Protein AF-A0A4R9WHS2-F1 (afdb_monomer_lite)

pLDDT: mean 93.88, std 6.26, range [61.53, 98.75]

Secondary structure (DSSP, 8-state):
--EEEEETTS---TTSEEEE-SSS--TTPPTT-EE-GGGS--GGGGT--HHHHHHHHHHHHHTS-HHHHHHHHHHHHTT--EEEEESS-TTSS---THHHHHHHHHHHH---EEETT-GGG-BGGG-TTS-TTTPPPPPPPPP--GGGTT-EEE-TTSPEEEEEEE-SSSTTEEEEEETTEEEEEEHHHHHHH-----

Sequence (198 aa):
MRIFTSSWFSKLPPEIQKIGVSRGTPRGYPAGYRKMPELAPGEWFKTASEREYKQLYFEGLDRLHPGRIVAKMEDLSGGRDVALLCYEAPTDNQYCHRAYISVWLKEKLRLEVVEHGLEAEGCGWHHPKLPTQYRLRQPPQPLQVAPYLGAEAPDQQGRVWKVIGVNPEHVDQALVQCGDDQRSISGAVLESRFKPVN

Radius of gyration: 22.25 Å; chains: 1; bounding box: 54×36×59 Å

Structure (mmCIF, N/CA/C/O backbone):
data_AF-A0A4R9WHS2-F1
#
_entry.id   AF-A0A4R9WHS2-F1
#
loop_
_atom_site.group_PDB
_atom_site.id
_atom_site.type_symbol
_atom_site.label_atom_id
_atom_site.label_alt_id
_atom_site.label_comp_id
_atom_site.label_asym_id
_atom_site.label_entity_id
_atom_site.label_seq_id
_atom_site.pdbx_PDB_ins_code
_atom_site.Cartn_x
_atom_site.Cartn_y
_atom_site.Cartn_z
_atom_site.occupancy
_atom_site.B_iso_or_equiv
_atom_site.auth_seq_id
_atom_site.auth_comp_id
_atom_site.auth_asym_id
_atom_site.auth_atom_id
_atom_site.pdbx_PDB_model_num
ATOM 1 N N . MET A 1 1 ? -15.725 -2.569 -4.621 1.00 95.25 1 MET A N 1
ATOM 2 C CA . MET A 1 1 ? -14.872 -1.629 -3.867 1.00 95.25 1 MET A CA 1
ATOM 3 C C . MET A 1 1 ? -13.423 -2.097 -3.919 1.00 95.25 1 MET A C 1
ATOM 5 O O . MET A 1 1 ? -13.164 -3.249 -3.587 1.00 95.25 1 MET A O 1
ATOM 9 N N . ARG A 1 2 ? -12.491 -1.235 -4.333 1.00 97.81 2 ARG A N 1
ATOM 10 C CA . ARG A 1 2 ? -11.041 -1.445 -4.190 1.00 97.81 2 ARG A CA 1
ATOM 11 C C . ARG A 1 2 ? -10.568 -0.915 -2.838 1.00 97.81 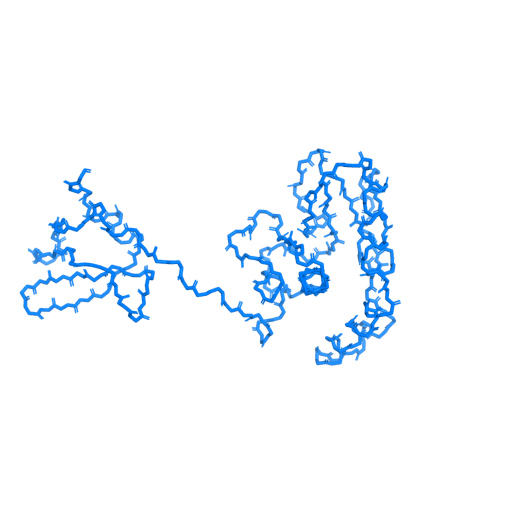2 ARG A C 1
ATOM 13 O O . ARG A 1 2 ? -11.128 0.045 -2.307 1.00 97.81 2 ARG A O 1
ATOM 20 N N . ILE A 1 3 ? -9.532 -1.544 -2.294 1.00 98.50 3 ILE A N 1
ATOM 21 C CA . ILE A 1 3 ? -8.935 -1.181 -1.009 1.00 98.50 3 ILE A CA 1
ATOM 22 C C . ILE A 1 3 ? -7.477 -0.828 -1.268 1.00 98.50 3 ILE A C 1
ATOM 24 O O . ILE A 1 3 ? -6.727 -1.627 -1.818 1.00 98.50 3 ILE A O 1
ATOM 28 N N . PHE A 1 4 ? -7.078 0.358 -0.842 1.00 98.44 4 PHE A N 1
ATOM 29 C CA . PHE A 1 4 ? -5.717 0.857 -0.936 1.00 98.44 4 PHE A CA 1
ATOM 30 C C . PHE A 1 4 ? -5.138 1.066 0.456 1.00 98.44 4 PHE A C 1
ATOM 32 O O . PHE A 1 4 ? -5.860 1.265 1.433 1.00 98.44 4 PHE A O 1
ATOM 39 N N . THR A 1 5 ? -3.822 1.103 0.544 1.00 98.56 5 THR A N 1
ATOM 40 C CA . THR A 1 5 ? -3.090 1.723 1.651 1.00 98.56 5 THR A CA 1
ATOM 41 C C . THR A 1 5 ? -2.528 3.067 1.187 1.00 98.56 5 THR A C 1
ATOM 43 O O . THR A 1 5 ? -2.270 3.281 0.000 1.00 98.56 5 THR A O 1
ATOM 46 N N . SER A 1 6 ? -2.394 4.025 2.106 1.00 97.88 6 SER A N 1
ATOM 47 C CA . SER A 1 6 ? -1.713 5.285 1.802 1.00 97.88 6 SER A CA 1
ATOM 48 C C . SER A 1 6 ? -1.224 6.010 3.056 1.00 97.88 6 SER A C 1
ATOM 50 O O . SER A 1 6 ? -1.460 5.587 4.192 1.00 97.88 6 SER A O 1
ATOM 52 N N . SER A 1 7 ? -0.559 7.143 2.845 1.00 97.56 7 SER A N 1
ATOM 53 C CA . SER A 1 7 ? -0.267 8.112 3.897 1.00 97.56 7 SER A CA 1
ATOM 54 C C . SER A 1 7 ? -1.424 9.096 4.061 1.00 97.56 7 SER A C 1
ATOM 56 O O . SER A 1 7 ? -2.072 9.476 3.086 1.00 97.56 7 SER A O 1
ATOM 58 N N . TRP A 1 8 ? -1.627 9.600 5.279 1.00 97.50 8 TRP A N 1
ATOM 59 C CA . TRP A 1 8 ? -2.468 10.771 5.530 1.00 97.50 8 TRP A CA 1
ATOM 60 C C . TRP A 1 8 ? -2.110 11.953 4.621 1.00 97.50 8 TRP A C 1
ATOM 62 O O . TRP A 1 8 ? -2.993 12.718 4.238 1.00 97.50 8 TRP A O 1
ATOM 72 N N . PHE A 1 9 ? -0.834 12.097 4.268 1.00 95.25 9 PHE A N 1
ATOM 73 C CA . PHE A 1 9 ? -0.310 13.246 3.530 1.00 95.25 9 PHE A CA 1
ATOM 74 C C . PHE A 1 9 ? -0.337 13.064 2.006 1.00 95.25 9 PHE A C 1
ATOM 76 O O . PHE A 1 9 ? -0.019 14.000 1.272 1.00 95.25 9 PHE A O 1
ATOM 83 N N . SER A 1 10 ? -0.737 11.887 1.517 1.00 94.69 10 SER A N 1
ATOM 84 C CA . SER A 1 10 ? -0.879 11.625 0.085 1.00 94.69 10 SER A CA 1
ATOM 85 C C . SER A 1 10 ? -2.088 12.360 -0.498 1.00 94.69 10 SER A C 1
ATOM 87 O O . SER A 1 10 ? -3.172 12.393 0.093 1.00 94.69 10 SER A O 1
ATOM 89 N N . LYS A 1 11 ? -1.930 12.911 -1.707 1.00 93.88 11 LYS A N 1
ATOM 90 C CA . LYS A 1 11 ? -3.061 13.419 -2.492 1.00 93.88 11 LYS A CA 1
ATOM 91 C C . LYS A 1 11 ? -3.841 12.231 -3.047 1.00 93.88 11 LYS A C 1
ATOM 93 O O . LYS A 1 11 ? -3.374 11.554 -3.955 1.00 93.88 11 LYS A O 1
ATOM 98 N N . LEU A 1 12 ? -5.014 11.994 -2.475 1.00 95.81 12 LEU A N 1
ATOM 99 C CA . LEU A 1 12 ? -5.932 10.948 -2.911 1.00 95.81 12 LEU A CA 1
ATOM 100 C C . LEU A 1 12 ? -7.099 11.563 -3.687 1.00 95.81 12 LEU A C 1
ATOM 102 O O . LEU A 1 12 ? -7.583 12.624 -3.268 1.00 95.81 12 LEU A O 1
ATOM 106 N N . PRO A 1 13 ? -7.585 10.892 -4.744 1.00 96.25 13 PRO A N 1
ATOM 107 C CA . PRO A 1 13 ? -8.808 11.287 -5.423 1.00 96.25 13 PRO A CA 1
ATOM 108 C C . PRO A 1 13 ? -9.987 11.455 -4.442 1.00 96.25 13 PRO A C 1
ATOM 110 O O . PRO A 1 13 ? -10.073 10.721 -3.447 1.00 96.25 13 PRO A O 1
ATOM 113 N N . PRO A 1 14 ? -10.874 12.446 -4.653 1.00 94.12 14 PRO A N 1
ATOM 114 C CA . PRO A 1 14 ? -11.975 12.751 -3.734 1.00 94.12 14 PRO A CA 1
ATOM 115 C C . PRO A 1 14 ? -12.991 11.608 -3.585 1.00 94.12 14 PRO A C 1
ATOM 117 O O . PRO A 1 14 ? -13.641 11.504 -2.546 1.00 94.12 14 PRO A O 1
ATOM 120 N N . GLU A 1 15 ? -13.106 10.741 -4.587 1.00 95.56 15 GLU A N 1
ATOM 121 C CA . GLU A 1 15 ? -13.949 9.550 -4.584 1.00 95.56 15 GLU A CA 1
ATOM 122 C C . GLU A 1 15 ? -13.441 8.450 -3.642 1.00 95.56 15 GLU A C 1
ATOM 124 O O . GLU A 1 15 ? -14.232 7.610 -3.215 1.00 95.56 15 GLU A O 1
ATOM 129 N N . ILE A 1 16 ? -12.157 8.464 -3.266 1.00 98.12 16 ILE A N 1
ATOM 130 C CA . ILE A 1 16 ? -11.599 7.476 -2.342 1.00 98.12 16 ILE A CA 1
ATOM 131 C C . ILE A 1 16 ? -11.899 7.890 -0.899 1.00 98.12 16 ILE A C 1
ATOM 133 O O . ILE A 1 16 ? -11.411 8.908 -0.387 1.00 98.12 16 ILE A O 1
ATOM 137 N N . GLN A 1 17 ? -12.665 7.055 -0.198 1.00 98.44 17 GLN A N 1
ATOM 138 C CA . GLN A 1 17 ? -12.938 7.232 1.218 1.00 98.44 17 GLN A CA 1
ATOM 139 C C . GLN A 1 17 ? -11.669 6.989 2.039 1.00 98.44 17 GLN A C 1
ATOM 141 O O . GLN A 1 17 ? -11.111 5.896 2.103 1.00 98.44 17 GLN A O 1
ATOM 146 N N . LYS A 1 18 ? -11.258 8.027 2.760 1.00 98.62 18 LYS A N 1
ATOM 147 C CA . LYS A 1 18 ? -10.133 7.984 3.694 1.00 98.62 18 LYS A CA 1
ATOM 148 C C . LYS A 1 18 ? -10.550 7.282 4.986 1.00 98.62 18 LYS A C 1
ATOM 150 O O . LYS A 1 18 ? -11.520 7.713 5.622 1.00 98.62 18 LYS A O 1
ATOM 155 N N . ILE A 1 19 ? -9.822 6.241 5.388 1.00 98.69 19 ILE A N 1
ATOM 156 C CA . ILE A 1 19 ? -10.035 5.501 6.637 1.00 98.69 19 ILE A CA 1
ATOM 157 C C . ILE A 1 19 ? -8.726 5.458 7.429 1.00 98.69 19 ILE A C 1
ATOM 159 O O . ILE A 1 19 ? -7.764 4.817 7.029 1.00 98.69 19 ILE A O 1
ATOM 163 N N . GLY A 1 20 ? -8.683 6.120 8.580 1.00 98.56 20 GLY A N 1
ATOM 164 C CA . GLY A 1 20 ? -7.536 6.085 9.481 1.00 98.56 20 GLY A CA 1
ATOM 165 C C . GLY A 1 20 ? -7.394 4.747 10.199 1.00 98.56 20 GLY A C 1
ATOM 166 O O . GLY A 1 20 ? -8.323 4.331 10.897 1.00 98.56 20 GLY A O 1
ATOM 167 N N . VAL A 1 21 ? -6.217 4.129 10.072 1.00 98.56 21 VAL A N 1
ATOM 168 C CA . VAL A 1 21 ? -5.827 2.883 10.763 1.00 98.56 21 VAL A CA 1
ATOM 169 C C . VAL A 1 21 ? -4.606 3.073 11.671 1.00 98.56 21 VAL A C 1
ATOM 171 O O . VAL A 1 21 ? -4.065 2.116 12.208 1.00 98.56 21 VAL A O 1
ATOM 174 N N . SER A 1 22 ? -4.125 4.304 11.839 1.00 97.31 22 SER A N 1
ATOM 175 C CA . SER A 1 22 ? -3.080 4.659 12.804 1.00 97.31 22 SER A CA 1
ATOM 176 C C . SER A 1 22 ? -3.643 4.882 14.212 1.00 97.31 22 SER A C 1
ATOM 178 O O . SER A 1 22 ? -4.81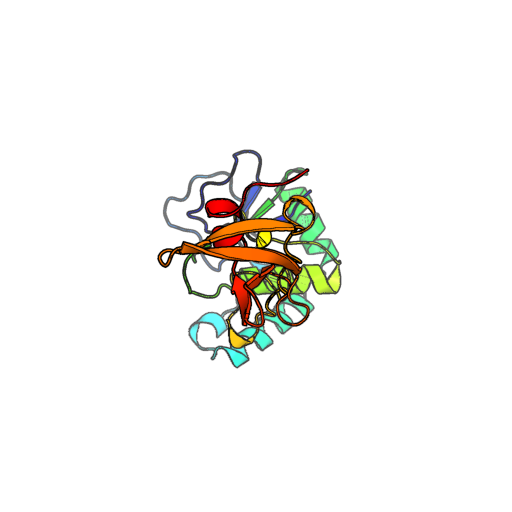6 5.214 14.377 1.00 97.31 22 SER A O 1
ATOM 180 N N . ARG A 1 23 ? -2.786 4.781 15.241 1.00 96.12 23 ARG A N 1
ATOM 181 C CA . ARG A 1 23 ? -3.165 5.064 16.645 1.00 96.12 23 ARG A CA 1
ATOM 182 C C . ARG A 1 23 ? -3.657 6.502 16.870 1.00 96.12 23 ARG A C 1
ATOM 184 O O . ARG A 1 23 ? -4.411 6.753 17.803 1.00 96.12 23 ARG A O 1
ATOM 191 N N . GLY A 1 24 ? -3.228 7.442 16.030 1.00 93.94 24 GLY A N 1
ATOM 192 C CA . GLY A 1 24 ? -3.651 8.843 16.054 1.00 93.94 24 GLY A CA 1
ATOM 193 C C . GLY A 1 24 ? -4.036 9.351 14.668 1.00 93.94 24 GLY A C 1
ATOM 194 O O . GLY A 1 24 ? -3.841 8.662 13.669 1.00 93.94 24 GLY A O 1
ATOM 195 N N . THR A 1 25 ? -4.567 10.567 14.609 1.00 96.12 25 THR A N 1
ATOM 196 C CA . THR A 1 25 ? -4.855 11.286 13.360 1.00 96.12 25 THR A CA 1
ATOM 197 C C . THR A 1 25 ? -4.049 12.587 13.343 1.00 96.12 25 THR A C 1
ATOM 199 O O . THR A 1 25 ? -3.916 13.209 14.402 1.00 96.12 25 THR A O 1
ATOM 202 N N . PRO A 1 26 ? -3.500 13.027 12.191 1.00 96.06 26 PRO A N 1
ATOM 203 C CA . PRO A 1 26 ? -2.783 14.295 12.114 1.00 96.06 26 PRO A CA 1
ATOM 204 C C . PRO A 1 26 ? -3.626 15.470 12.617 1.00 96.06 26 PRO A C 1
ATOM 206 O O . PRO A 1 26 ? -4.829 15.562 12.357 1.00 96.06 26 PRO A O 1
ATOM 209 N N . ARG A 1 27 ? -2.987 16.388 13.345 1.00 95.12 27 ARG A N 1
ATOM 210 C CA . ARG A 1 27 ? -3.660 17.573 13.882 1.00 95.12 27 ARG A CA 1
ATOM 211 C C . ARG A 1 27 ? -4.151 18.453 12.732 1.00 95.12 27 ARG A C 1
ATOM 213 O O . ARG A 1 27 ? -3.386 18.761 11.827 1.00 95.12 27 ARG A O 1
ATOM 220 N N . GLY A 1 28 ? -5.415 18.870 12.793 1.00 93.81 28 GLY A N 1
ATOM 221 C CA . GLY A 1 28 ? -6.018 19.729 11.770 1.00 93.81 28 GLY A CA 1
ATOM 222 C C . GLY A 1 28 ? -6.316 19.023 10.444 1.00 93.81 28 GLY A C 1
ATOM 223 O O . GLY A 1 28 ? -6.558 19.704 9.453 1.00 93.81 28 GLY A O 1
ATOM 224 N N . TYR A 1 29 ? -6.302 17.684 10.403 1.00 95.25 29 TYR A N 1
ATOM 225 C CA . TYR A 1 29 ? -6.663 16.961 9.186 1.00 95.25 29 TYR A CA 1
ATOM 226 C C . TYR A 1 29 ? -8.115 17.274 8.774 1.00 95.25 29 TYR A C 1
ATOM 228 O O . TYR A 1 29 ? -8.995 17.236 9.643 1.00 95.25 29 TYR A O 1
ATOM 236 N N . PRO A 1 30 ? -8.388 17.564 7.484 1.00 92.50 30 PRO A N 1
ATOM 237 C CA . PRO A 1 30 ? -9.730 17.901 7.019 1.00 92.50 30 PRO A CA 1
ATOM 238 C C . PRO A 1 30 ? -10.774 16.849 7.405 1.00 92.50 30 PRO A C 1
ATOM 240 O O . PRO A 1 30 ? -10.504 15.646 7.388 1.00 92.50 30 PRO A O 1
ATOM 243 N N . ALA A 1 31 ? -11.982 17.303 7.741 1.00 93.12 31 ALA A N 1
ATOM 244 C CA . ALA A 1 31 ? -13.098 16.423 8.073 1.00 93.12 31 ALA A CA 1
ATOM 245 C C . ALA A 1 31 ? -13.507 15.526 6.884 1.00 93.12 31 ALA A C 1
ATOM 247 O O . ALA A 1 31 ? -13.154 15.780 5.735 1.00 93.12 31 ALA A O 1
ATOM 248 N N . GLY A 1 32 ? -14.272 14.467 7.170 1.00 94.56 32 GLY A N 1
ATOM 249 C CA . GLY A 1 32 ? -14.788 13.532 6.157 1.00 94.56 32 GLY A CA 1
ATOM 250 C C . GLY A 1 32 ? -14.064 12.183 6.090 1.00 94.56 32 GLY A C 1
ATOM 251 O O . GLY A 1 32 ? -14.525 11.277 5.399 1.00 94.56 32 GLY A O 1
ATOM 252 N N . TYR A 1 33 ? -12.980 11.998 6.847 1.00 97.38 33 TYR A N 1
ATOM 253 C CA . TYR A 1 33 ? -12.376 10.678 7.040 1.00 97.38 33 TYR A CA 1
ATOM 254 C C . TYR A 1 33 ? -13.187 9.819 8.028 1.00 97.38 33 TYR A C 1
ATOM 256 O O . TYR A 1 33 ? -13.963 10.317 8.850 1.00 97.38 33 TYR A O 1
ATOM 264 N N . ARG A 1 34 ? -12.991 8.502 7.955 1.00 98.31 34 ARG A N 1
ATOM 265 C CA . ARG A 1 34 ? -13.488 7.513 8.924 1.00 98.31 34 ARG A CA 1
ATOM 266 C C . ARG A 1 34 ? -12.320 6.892 9.681 1.00 98.31 34 ARG A C 1
ATOM 268 O O . ARG A 1 34 ? -11.167 7.130 9.336 1.00 98.31 34 ARG A O 1
ATOM 275 N N . LYS A 1 35 ? -12.593 6.120 10.732 1.00 98.25 35 LYS A N 1
ATOM 276 C CA . LYS A 1 35 ? -11.557 5.471 11.548 1.00 98.25 35 LYS A CA 1
ATOM 277 C C . LYS A 1 35 ? -11.897 4.011 11.805 1.00 98.25 35 LYS A C 1
ATOM 279 O O . LYS A 1 35 ? -13.059 3.689 12.042 1.00 98.25 35 LYS A O 1
ATOM 284 N N . MET A 1 36 ? -10.867 3.174 11.824 1.00 98.56 36 MET A N 1
ATOM 285 C CA . MET A 1 36 ? -10.932 1.771 12.231 1.00 98.56 36 MET A CA 1
ATOM 286 C C . MET A 1 36 ? -9.802 1.498 13.234 1.00 98.56 36 MET A C 1
ATOM 288 O O . MET A 1 36 ? -8.758 0.967 12.852 1.00 98.56 36 MET A O 1
ATOM 292 N N . PRO A 1 37 ? -9.958 1.930 14.502 1.00 97.56 37 PRO A N 1
ATOM 293 C CA . PRO A 1 37 ? -8.919 1.789 15.523 1.00 97.56 37 PRO A CA 1
ATOM 294 C C . PRO A 1 37 ? -8.579 0.330 15.846 1.00 97.56 37 PRO A C 1
ATOM 296 O O . PRO A 1 37 ? -7.491 0.065 16.339 1.00 97.56 37 PRO A O 1
ATOM 299 N N . GLU A 1 38 ? -9.460 -0.622 15.539 1.00 98.06 38 GLU A N 1
ATOM 300 C CA . GLU A 1 38 ? -9.178 -2.054 15.667 1.00 98.06 38 GLU A CA 1
ATOM 301 C C . GLU A 1 38 ? -8.055 -2.546 14.734 1.00 98.06 38 GLU A C 1
ATOM 303 O O . GLU A 1 38 ? -7.474 -3.595 14.987 1.00 98.06 38 GLU A O 1
ATOM 308 N N . LEU A 1 39 ? -7.732 -1.785 13.681 1.00 98.38 39 LEU A N 1
ATOM 309 C CA . LEU A 1 39 ? -6.596 -2.030 12.786 1.00 98.38 39 LEU A CA 1
ATOM 310 C C . LEU A 1 39 ? -5.349 -1.223 13.186 1.00 98.38 39 LEU A C 1
ATOM 312 O O . LEU A 1 39 ? -4.363 -1.214 12.453 1.00 98.38 39 LEU A O 1
ATOM 316 N N . ALA A 1 40 ? -5.383 -0.500 14.308 1.00 97.94 40 ALA A N 1
ATOM 317 C CA . ALA A 1 40 ? -4.216 0.213 14.802 1.00 97.94 40 ALA A CA 1
ATOM 318 C C . ALA A 1 40 ? -3.305 -0.718 15.620 1.00 97.94 40 ALA A C 1
ATOM 320 O O . ALA A 1 40 ? -3.793 -1.615 16.310 1.00 97.94 40 ALA A O 1
ATOM 321 N N . PRO A 1 41 ? -1.978 -0.495 15.607 1.00 97.12 41 PRO A N 1
ATOM 322 C CA . PRO A 1 41 ? -1.063 -1.195 16.499 1.00 97.12 41 PRO A CA 1
ATOM 323 C C . PRO A 1 41 ? -1.442 -0.996 17.972 1.00 97.12 41 PRO A C 1
ATOM 325 O O . PRO A 1 41 ? -1.896 0.082 18.364 1.00 97.12 41 PRO A O 1
ATOM 328 N N . GLY A 1 42 ? -1.219 -2.025 18.793 1.00 93.94 42 GLY A N 1
ATOM 329 C CA . GLY A 1 42 ? -1.543 -2.002 20.220 1.00 93.94 42 GLY A CA 1
ATOM 330 C C . GLY A 1 42 ? -0.599 -1.138 21.066 1.00 93.94 42 GLY A C 1
ATOM 331 O O . GLY A 1 42 ? 0.278 -0.430 20.562 1.00 93.94 42 GLY A O 1
ATOM 332 N N . GLU A 1 43 ? -0.750 -1.219 22.390 1.00 93.50 43 GLU A N 1
ATOM 333 C CA . GLU A 1 43 ? 0.076 -0.452 23.338 1.00 93.50 43 GLU A CA 1
ATOM 334 C C . GLU A 1 43 ? 1.575 -0.760 23.223 1.00 93.50 43 GLU A C 1
ATOM 336 O O . GLU A 1 43 ? 2.400 0.151 23.308 1.00 93.50 43 GLU A O 1
ATOM 341 N N . TRP A 1 44 ? 1.912 -2.009 22.894 1.00 94.00 44 TRP A N 1
ATOM 342 C CA . TRP A 1 44 ? 3.273 -2.500 22.662 1.00 94.00 44 TRP A CA 1
ATOM 343 C C . TRP A 1 44 ? 4.007 -1.808 21.499 1.00 94.00 44 TRP A C 1
ATOM 345 O O . TRP A 1 44 ? 5.223 -1.942 21.391 1.00 94.00 44 TRP A O 1
ATOM 355 N N . PHE A 1 45 ? 3.312 -1.042 20.646 1.00 91.94 45 PHE A N 1
ATOM 356 C CA . PHE A 1 45 ? 3.875 -0.361 19.467 1.00 91.94 45 PHE A CA 1
ATOM 357 C C . PHE A 1 45 ? 5.159 0.433 19.752 1.00 91.94 45 PHE A C 1
ATOM 359 O O . PHE A 1 45 ? 6.028 0.515 18.893 1.00 91.94 45 PHE A O 1
ATOM 366 N N . LYS A 1 46 ? 5.272 1.039 20.941 1.00 89.69 46 LYS A N 1
ATOM 367 C CA . LYS A 1 46 ? 6.418 1.888 21.310 1.00 89.69 46 LYS A CA 1
ATOM 368 C C . LYS A 1 46 ? 7.608 1.117 21.881 1.00 89.69 46 LYS A C 1
ATOM 370 O O . LYS A 1 46 ? 8.685 1.691 21.992 1.00 89.69 46 LYS A O 1
ATOM 375 N N . THR A 1 47 ? 7.402 -0.125 22.306 1.00 92.00 47 THR A N 1
ATOM 376 C CA . THR A 1 47 ? 8.384 -0.894 23.084 1.00 92.00 47 THR A CA 1
ATOM 377 C C . THR A 1 47 ? 8.820 -2.179 22.392 1.00 92.00 47 THR A C 1
ATOM 379 O O . THR A 1 47 ? 9.855 -2.725 22.752 1.00 92.00 47 THR A O 1
ATOM 382 N N . ALA A 1 48 ? 8.043 -2.674 21.427 1.00 91.06 48 ALA A N 1
ATOM 383 C CA . ALA A 1 48 ? 8.356 -3.892 20.697 1.00 91.06 48 ALA A CA 1
ATOM 384 C C . ALA A 1 48 ? 9.554 -3.697 19.756 1.00 91.06 48 ALA A C 1
ATOM 386 O O . ALA A 1 48 ? 9.626 -2.720 19.008 1.00 91.06 48 ALA A O 1
ATOM 387 N N . SER A 1 49 ? 10.453 -4.679 19.733 1.00 88.94 49 SER A N 1
ATOM 388 C CA . SER A 1 49 ? 11.405 -4.858 18.635 1.00 88.94 49 SER A CA 1
ATOM 389 C C . SER A 1 49 ? 10.670 -5.143 17.321 1.00 88.94 49 SER A C 1
ATOM 391 O O . SER A 1 49 ? 9.510 -5.545 17.316 1.00 88.94 49 SER A O 1
ATOM 393 N N . GLU A 1 50 ? 11.344 -5.014 16.178 1.00 81.50 50 GLU A N 1
ATOM 394 C CA . GLU A 1 50 ? 10.713 -5.274 14.874 1.00 81.50 50 GLU A CA 1
ATOM 395 C C . GLU A 1 50 ? 10.175 -6.713 14.735 1.00 81.50 50 GLU A C 1
ATOM 397 O O . GLU A 1 50 ? 9.121 -6.944 14.136 1.00 81.50 50 GLU A O 1
ATOM 402 N N . ARG A 1 51 ? 10.874 -7.698 15.317 1.00 83.12 51 ARG A N 1
ATOM 403 C CA . ARG A 1 51 ? 10.423 -9.096 15.322 1.00 83.12 51 ARG A CA 1
ATOM 404 C C . ARG A 1 51 ? 9.156 -9.268 16.159 1.00 83.12 51 ARG A C 1
ATOM 406 O O . ARG A 1 51 ? 8.198 -9.874 15.685 1.00 83.12 51 ARG A O 1
ATOM 413 N N . GLU A 1 52 ? 9.145 -8.716 17.372 1.00 92.31 52 GLU A N 1
ATOM 414 C CA . GLU A 1 52 ? 7.968 -8.740 18.251 1.00 92.31 52 GLU A CA 1
ATOM 415 C C . GLU A 1 52 ? 6.800 -7.985 17.620 1.00 92.31 52 GLU A C 1
ATOM 417 O O . GLU A 1 52 ? 5.670 -8.456 17.671 1.00 92.31 52 GLU A O 1
ATOM 422 N N . TYR A 1 53 ? 7.077 -6.863 16.954 1.00 94.62 53 TYR A N 1
ATOM 423 C CA . TYR A 1 53 ? 6.081 -6.057 16.265 1.00 94.62 53 TYR A CA 1
ATOM 424 C C . TYR A 1 53 ? 5.284 -6.899 15.277 1.00 94.62 53 TYR A C 1
ATOM 426 O O . TYR A 1 53 ? 4.056 -6.920 15.332 1.00 94.62 53 TYR A O 1
ATOM 434 N N . LYS A 1 54 ? 5.978 -7.592 14.362 1.00 94.00 54 LYS A N 1
ATOM 435 C CA . LYS A 1 54 ? 5.335 -8.430 13.344 1.00 94.00 54 LYS A CA 1
ATOM 436 C C . LYS A 1 54 ? 4.412 -9.450 14.007 1.00 94.00 54 LYS A C 1
ATOM 438 O O . LYS A 1 54 ? 3.245 -9.543 13.635 1.00 94.00 54 LYS A O 1
ATOM 443 N N . GLN A 1 55 ? 4.933 -10.188 14.984 1.00 95.25 55 GLN A N 1
ATOM 444 C CA . GLN A 1 55 ? 4.184 -11.230 15.676 1.00 95.25 55 GLN A CA 1
ATOM 445 C C . GLN A 1 55 ? 2.943 -10.662 16.381 1.00 95.25 55 GLN A C 1
ATOM 447 O O . GLN A 1 55 ? 1.827 -11.082 16.086 1.00 95.25 55 GLN A O 1
ATOM 452 N N . LEU A 1 56 ? 3.124 -9.663 17.248 1.00 97.38 56 LEU A N 1
ATOM 453 C CA . LEU A 1 56 ? 2.046 -9.058 18.032 1.00 97.38 56 LEU A CA 1
ATOM 454 C C . LEU A 1 56 ? 0.976 -8.410 17.145 1.00 97.38 56 LEU A C 1
ATOM 456 O O . LEU A 1 56 ? -0.208 -8.418 17.486 1.00 97.38 56 LEU A O 1
ATOM 460 N N . TYR A 1 57 ? 1.378 -7.850 16.002 1.00 97.88 57 TYR A N 1
ATOM 461 C CA . TYR A 1 57 ? 0.439 -7.258 15.060 1.00 97.88 57 TYR A CA 1
ATOM 462 C C . TYR A 1 57 ? -0.435 -8.315 14.380 1.00 97.88 57 TYR A C 1
ATOM 464 O O . TYR A 1 57 ? -1.658 -8.171 14.372 1.00 97.88 57 TYR A O 1
ATOM 472 N N . PHE A 1 58 ? 0.157 -9.399 13.864 1.00 97.69 58 PHE A N 1
ATOM 473 C CA . PHE A 1 58 ? -0.616 -10.491 13.262 1.00 97.69 58 PHE A CA 1
ATOM 474 C C . PHE A 1 58 ? -1.500 -11.211 14.284 1.00 97.69 58 PHE A C 1
ATOM 476 O O . PHE A 1 58 ? -2.655 -11.479 13.974 1.00 97.69 58 PHE A O 1
ATOM 483 N N . GLU A 1 59 ? -1.031 -11.424 15.517 1.00 97.50 59 GLU A N 1
ATOM 484 C CA . GLU A 1 59 ? -1.867 -11.960 16.601 1.00 97.50 59 GLU A CA 1
ATOM 485 C C . GLU A 1 59 ? -3.089 -11.073 16.886 1.00 97.50 59 GLU A C 1
ATOM 487 O O . GLU A 1 59 ? -4.173 -11.577 17.178 1.00 97.50 59 GLU A O 1
ATOM 492 N N . GLY A 1 60 ? -2.932 -9.747 16.802 1.00 97.81 60 GLY A N 1
ATOM 493 C CA . GLY A 1 60 ? -4.041 -8.802 16.907 1.00 97.81 60 GLY A CA 1
ATOM 494 C C . GLY A 1 60 ? -5.033 -8.940 15.751 1.00 97.81 60 GLY A C 1
ATOM 495 O O . GLY A 1 60 ? -6.238 -9.034 15.986 1.00 97.81 60 GLY A O 1
ATOM 496 N N . LEU A 1 61 ? -4.532 -9.004 14.514 1.00 98.19 61 LEU A N 1
ATOM 497 C CA . LEU A 1 61 ? -5.359 -9.174 13.317 1.00 98.19 61 LEU A CA 1
ATOM 498 C C . LEU A 1 61 ? -6.088 -10.525 13.286 1.00 98.19 61 LEU A C 1
ATOM 500 O O . LEU A 1 61 ? -7.253 -10.574 12.905 1.00 98.19 61 LEU A O 1
ATOM 504 N N . ASP A 1 62 ? -5.456 -11.613 13.725 1.00 96.50 62 ASP A N 1
ATOM 505 C CA . ASP A 1 62 ? -6.055 -12.956 13.745 1.00 96.50 62 ASP A CA 1
ATOM 506 C C . ASP A 1 62 ? -7.195 -13.104 14.765 1.00 96.50 62 ASP A C 1
ATOM 508 O O . ASP A 1 62 ? -8.006 -14.025 14.658 1.00 96.50 62 ASP A O 1
ATOM 512 N N . ARG A 1 63 ? -7.321 -12.172 15.719 1.00 97.62 63 ARG A N 1
ATOM 513 C CA . ARG A 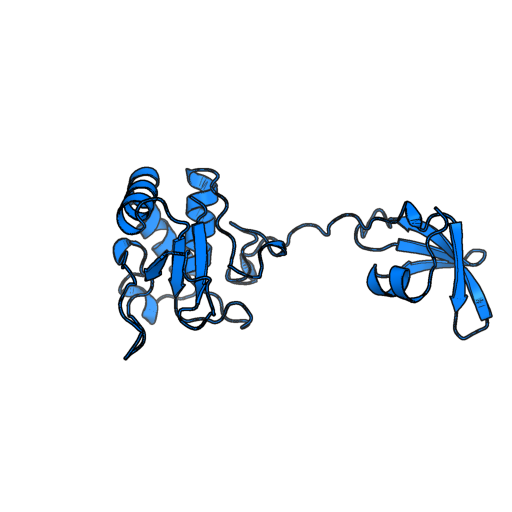1 63 ? -8.497 -12.074 16.603 1.00 97.62 63 ARG A CA 1
ATOM 514 C C . ARG A 1 63 ? -9.690 -11.393 15.926 1.00 97.62 63 ARG A C 1
ATOM 516 O O . ARG A 1 63 ?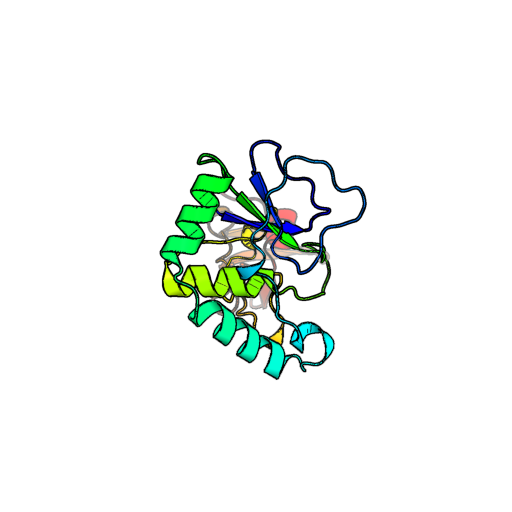 -10.798 -11.438 16.459 1.00 97.62 63 ARG A O 1
ATOM 523 N N . LEU A 1 64 ? -9.483 -10.741 14.782 1.00 98.25 64 LEU A N 1
ATOM 524 C CA . LEU A 1 64 ? -10.530 -10.078 14.010 1.00 98.25 64 LEU A CA 1
ATOM 525 C C . LEU A 1 64 ? -11.113 -11.029 12.960 1.00 98.25 64 LEU A C 1
ATOM 527 O O . LEU A 1 64 ? -10.434 -11.895 12.416 1.00 98.25 64 LEU A O 1
ATOM 531 N N . HIS A 1 65 ? -12.382 -10.814 12.604 1.00 98.44 65 HIS A N 1
ATOM 532 C CA . HIS A 1 65 ? -12.997 -11.518 11.481 1.00 98.44 65 HIS A CA 1
ATOM 533 C C . HIS A 1 65 ? -12.792 -10.712 10.185 1.00 98.44 65 HIS A C 1
ATOM 535 O O . HIS A 1 65 ? -13.440 -9.671 10.018 1.00 98.44 65 HIS A O 1
ATOM 541 N N . PRO A 1 66 ? -11.972 -11.178 9.226 1.00 98.12 66 PRO A N 1
ATOM 542 C CA . PRO A 1 66 ? -11.574 -10.379 8.065 1.00 98.12 66 PRO A CA 1
ATOM 543 C C . PRO A 1 66 ? -12.770 -9.950 7.206 1.00 98.12 66 PRO A C 1
ATOM 545 O O . PRO A 1 66 ? -12.864 -8.789 6.820 1.00 98.12 66 PRO A O 1
ATOM 548 N N . GLY A 1 67 ? -13.760 -10.829 7.005 1.00 98.31 67 GLY A N 1
ATOM 549 C CA . GLY A 1 67 ? -14.981 -10.470 6.271 1.00 98.31 67 GLY A CA 1
ATOM 550 C C . GLY A 1 67 ? -15.805 -9.355 6.934 1.00 98.31 67 GLY A C 1
ATOM 551 O O . GLY A 1 67 ? -16.386 -8.532 6.238 1.00 98.31 67 GLY A O 1
ATOM 552 N N . ARG A 1 68 ? -15.806 -9.261 8.275 1.00 98.56 68 ARG A N 1
ATOM 553 C CA . ARG A 1 68 ? -16.524 -8.191 8.993 1.00 98.56 68 ARG A CA 1
ATOM 554 C C . ARG A 1 68 ? -15.770 -6.869 8.909 1.00 98.56 68 ARG A C 1
ATOM 556 O O . ARG A 1 68 ? -16.393 -5.819 8.838 1.00 98.56 68 ARG A O 1
ATOM 563 N N . ILE A 1 69 ? -14.438 -6.928 8.897 1.00 98.62 69 ILE A N 1
ATOM 564 C CA . ILE A 1 69 ? -13.584 -5.760 8.675 1.00 98.62 69 ILE A CA 1
ATOM 565 C C . ILE A 1 69 ? -13.834 -5.171 7.285 1.00 98.62 69 ILE A C 1
ATOM 567 O O . ILE A 1 69 ? -14.038 -3.967 7.174 1.00 98.62 69 ILE A O 1
ATOM 571 N N . VAL A 1 70 ? -13.892 -6.007 6.245 1.00 98.62 70 VAL A N 1
ATOM 572 C CA . VAL A 1 70 ? -14.171 -5.544 4.876 1.00 98.62 70 VAL A CA 1
ATOM 573 C C . VAL A 1 70 ? -15.595 -5.003 4.739 1.00 98.62 70 VAL A C 1
ATOM 575 O O . VAL A 1 70 ? -15.759 -3.908 4.209 1.00 98.62 70 VAL A O 1
ATOM 578 N N . ALA A 1 71 ? -16.604 -5.688 5.287 1.00 98.56 71 ALA A N 1
ATOM 579 C CA . ALA A 1 71 ? -17.980 -5.177 5.300 1.00 98.56 71 ALA A CA 1
ATOM 580 C C . ALA A 1 71 ? -18.071 -3.806 5.996 1.00 98.56 71 ALA A C 1
ATOM 582 O O . ALA A 1 71 ? -18.662 -2.870 5.471 1.00 98.56 71 ALA A O 1
ATOM 583 N N . LYS A 1 72 ? -17.376 -3.630 7.128 1.00 98.69 72 LYS A N 1
ATOM 584 C CA . LYS A 1 72 ? -17.295 -2.333 7.810 1.00 98.69 72 LYS A CA 1
ATOM 585 C C . LYS A 1 72 ? -16.621 -1.254 6.950 1.00 98.69 72 LYS A C 1
ATOM 587 O O . LYS A 1 72 ? -17.030 -0.099 7.017 1.00 98.69 72 LYS A O 1
ATOM 592 N N . MET A 1 73 ? -15.597 -1.585 6.156 1.00 98.62 73 MET A N 1
ATOM 593 C CA . MET A 1 73 ? -15.000 -0.634 5.202 1.00 98.62 73 MET A CA 1
ATOM 594 C C . MET A 1 73 ? -16.008 -0.207 4.128 1.00 98.62 73 MET A C 1
ATOM 596 O O . MET A 1 73 ? -16.066 0.974 3.780 1.00 98.62 73 MET A O 1
ATOM 600 N N . GLU A 1 74 ? -16.812 -1.146 3.631 1.00 98.38 74 GLU A N 1
ATOM 601 C CA . GLU A 1 74 ? -17.869 -0.890 2.648 1.00 98.38 74 GLU A CA 1
ATOM 602 C C . GLU A 1 74 ? -18.968 0.018 3.221 1.00 98.38 74 GLU A C 1
ATOM 604 O O . GLU A 1 74 ? -19.303 1.035 2.611 1.00 98.38 74 GLU A O 1
ATOM 609 N N . ASP A 1 75 ? -19.426 -0.249 4.446 1.00 98.50 75 ASP A N 1
ATOM 610 C CA . ASP A 1 75 ? -20.400 0.593 5.152 1.00 98.50 75 ASP A CA 1
ATOM 611 C C . ASP A 1 75 ? -19.863 2.012 5.394 1.00 98.50 75 ASP A C 1
ATOM 613 O O . ASP A 1 75 ? -20.533 3.014 5.138 1.00 98.50 75 ASP A O 1
ATOM 617 N N . LEU A 1 76 ? -18.617 2.121 5.871 1.00 98.25 76 LEU A N 1
ATOM 618 C CA . LEU A 1 76 ? -17.977 3.406 6.167 1.00 98.25 76 LEU A CA 1
ATOM 619 C C . LEU A 1 76 ? -17.741 4.260 4.915 1.00 98.25 76 LEU A C 1
ATOM 621 O O . LEU A 1 76 ? -17.661 5.490 5.024 1.00 98.25 76 LEU A O 1
ATOM 625 N N . SER A 1 77 ? -17.602 3.621 3.755 1.00 98.00 77 SER A N 1
ATOM 626 C CA . SER A 1 77 ? -17.372 4.270 2.464 1.00 98.00 77 SER A CA 1
ATOM 627 C C . SER A 1 77 ? -18.638 4.506 1.653 1.00 98.00 77 SER A C 1
ATOM 629 O O . SER A 1 77 ? -18.602 5.309 0.719 1.00 98.00 77 SER A O 1
ATOM 631 N N . GLY A 1 78 ? -19.750 3.854 2.006 1.00 96.88 78 GLY A N 1
ATOM 632 C CA . GLY A 1 78 ? -20.950 3.832 1.175 1.00 96.88 78 GLY A CA 1
ATOM 633 C C . GLY A 1 78 ? -20.682 3.179 -0.183 1.00 96.88 78 GLY A C 1
ATOM 634 O O . GLY A 1 78 ? -21.133 3.694 -1.202 1.00 96.88 78 GLY A O 1
ATOM 635 N N . GLY A 1 79 ? -19.872 2.115 -0.205 1.00 96.06 79 GLY A N 1
ATOM 636 C CA . GLY A 1 79 ? -19.507 1.369 -1.416 1.00 96.06 79 GLY A CA 1
ATOM 637 C C . GLY A 1 79 ? -18.397 1.987 -2.278 1.00 96.06 79 GLY A C 1
ATOM 638 O O . GLY A 1 79 ? -18.002 1.388 -3.282 1.00 96.06 79 GLY A O 1
ATOM 639 N N . ARG A 1 80 ? -17.870 3.164 -1.912 1.00 97.75 80 ARG A N 1
ATOM 640 C CA . ARG A 1 80 ? -16.734 3.798 -2.604 1.00 97.75 80 ARG A CA 1
ATOM 641 C C . ARG A 1 80 ? -15.425 3.068 -2.320 1.00 97.75 80 ARG A C 1
ATOM 643 O O . ARG A 1 80 ? -15.275 2.443 -1.279 1.00 97.75 80 ARG A O 1
ATOM 650 N N . ASP A 1 81 ? -14.445 3.221 -3.206 1.00 98.56 81 ASP A N 1
ATOM 651 C CA . ASP A 1 81 ? -13.075 2.770 -2.943 1.00 98.56 81 ASP A CA 1
ATOM 652 C C . ASP A 1 81 ? -12.526 3.384 -1.647 1.00 98.56 81 ASP A C 1
ATOM 654 O O . ASP A 1 81 ? -12.871 4.511 -1.284 1.00 98.56 81 ASP A O 1
ATOM 658 N N . VAL A 1 82 ? -11.662 2.653 -0.942 1.00 98.62 82 VAL A N 1
ATOM 659 C CA . VAL A 1 82 ? -11.136 3.071 0.367 1.00 98.62 82 VAL A CA 1
ATOM 660 C C . VAL A 1 82 ? -9.619 3.148 0.372 1.00 98.62 82 VAL A C 1
ATOM 662 O O . VAL A 1 82 ? -8.954 2.333 -0.256 1.00 98.62 82 VAL A O 1
ATOM 665 N N . ALA A 1 83 ? -9.062 4.079 1.145 1.00 98.62 83 ALA A N 1
ATOM 666 C CA . ALA A 1 83 ? -7.637 4.122 1.464 1.00 98.62 83 ALA A CA 1
ATOM 667 C C . ALA A 1 83 ? -7.421 4.040 2.980 1.00 98.62 83 ALA A C 1
ATOM 669 O O . ALA A 1 83 ? -7.931 4.874 3.733 1.00 98.62 83 ALA A O 1
ATOM 670 N N . LEU A 1 84 ? -6.643 3.048 3.413 1.00 98.75 84 LEU A N 1
ATOM 671 C CA . LEU A 1 84 ? -6.232 2.823 4.796 1.00 98.75 84 LEU A CA 1
ATOM 672 C C . LEU A 1 84 ? -5.005 3.682 5.114 1.00 98.75 84 LEU A C 1
ATOM 674 O O . LEU A 1 84 ? -3.920 3.456 4.573 1.00 98.75 84 LEU A O 1
ATOM 678 N N . LEU A 1 85 ? -5.186 4.682 5.976 1.00 98.56 85 LEU A N 1
ATOM 679 C CA . LEU A 1 85 ? -4.217 5.751 6.197 1.00 98.56 85 LEU A CA 1
ATOM 680 C C . LEU A 1 85 ? -3.391 5.560 7.469 1.00 98.56 85 LEU A C 1
ATOM 682 O O . LEU A 1 85 ? -3.929 5.325 8.556 1.00 98.56 85 LEU A O 1
ATOM 686 N N . CYS A 1 86 ? -2.080 5.747 7.315 1.00 97.56 86 CYS A N 1
ATOM 687 C CA . CYS A 1 86 ? -1.107 5.935 8.392 1.00 97.56 86 CYS A CA 1
ATOM 688 C C . CYS A 1 86 ? -0.164 7.109 8.056 1.00 97.56 86 CYS A C 1
ATOM 690 O O . CYS A 1 86 ? -0.427 7.864 7.127 1.00 97.56 86 CYS A O 1
ATOM 692 N N . TYR A 1 87 ? 0.895 7.338 8.830 1.00 96.31 87 TYR A N 1
ATOM 693 C CA . TYR A 1 87 ? 1.723 8.542 8.731 1.00 96.31 87 TYR A CA 1
ATOM 694 C C . TYR A 1 87 ? 2.813 8.449 7.662 1.00 96.31 87 TYR A C 1
ATOM 696 O O . TYR A 1 87 ? 2.981 9.390 6.891 1.00 96.31 87 TYR A O 1
ATOM 704 N N . GLU A 1 88 ? 3.527 7.329 7.595 1.00 95.38 88 GLU A N 1
ATOM 705 C CA . GLU A 1 88 ? 4.737 7.167 6.782 1.00 95.38 88 GLU A CA 1
ATOM 706 C C . GLU A 1 88 ? 4.421 7.402 5.304 1.00 95.38 88 GLU A C 1
ATOM 708 O O . GLU A 1 88 ? 3.425 6.877 4.793 1.00 95.38 88 GLU A O 1
ATOM 713 N N . ALA A 1 89 ? 5.243 8.189 4.612 1.00 90.38 89 ALA A N 1
ATOM 714 C CA . ALA A 1 89 ? 5.006 8.516 3.211 1.00 90.38 89 ALA A CA 1
ATOM 715 C C . ALA A 1 89 ? 5.138 7.253 2.340 1.00 90.38 89 ALA A C 1
ATOM 717 O O . ALA A 1 89 ? 5.936 6.377 2.672 1.00 90.38 89 ALA A O 1
ATOM 718 N N . PRO A 1 90 ? 4.408 7.124 1.217 1.00 82.94 90 PRO A N 1
ATOM 719 C CA . PRO A 1 90 ? 4.524 5.948 0.349 1.00 82.94 90 PRO A CA 1
ATOM 720 C C . PRO A 1 90 ? 5.964 5.700 -0.123 1.00 82.94 90 PRO A C 1
ATOM 722 O O . PRO A 1 90 ? 6.420 4.563 -0.159 1.00 82.94 90 PRO A O 1
ATOM 725 N N . THR A 1 91 ? 6.696 6.780 -0.402 1.00 80.06 91 THR A N 1
ATOM 726 C CA . THR A 1 91 ? 8.033 6.766 -1.009 1.00 80.06 91 THR A CA 1
ATOM 727 C C . THR A 1 91 ? 9.178 6.942 -0.013 1.00 80.06 91 THR A C 1
ATOM 729 O O . THR A 1 91 ? 10.328 7.040 -0.433 1.00 80.06 91 THR A O 1
ATOM 732 N N . ASP A 1 92 ? 8.904 7.030 1.295 1.00 84.56 92 ASP A N 1
ATOM 733 C CA . ASP A 1 92 ? 9.985 6.983 2.281 1.00 84.56 92 ASP A CA 1
ATOM 734 C C . ASP A 1 92 ? 10.455 5.533 2.509 1.00 84.56 92 ASP A C 1
ATOM 736 O O . ASP A 1 92 ? 9.706 4.569 2.322 1.00 84.56 92 ASP A O 1
ATOM 740 N N . ASN A 1 93 ? 11.707 5.371 2.937 1.00 79.31 93 ASN A N 1
ATOM 741 C CA . ASN A 1 93 ? 12.286 4.059 3.244 1.00 79.31 93 ASN A CA 1
ATOM 742 C C . ASN A 1 93 ? 11.839 3.509 4.615 1.00 79.31 93 ASN A C 1
ATOM 744 O O . ASN A 1 93 ? 12.440 2.560 5.118 1.00 79.31 93 ASN A O 1
ATOM 748 N N . GLN A 1 94 ? 10.812 4.091 5.246 1.00 90.88 94 GLN A N 1
ATOM 749 C CA . GLN A 1 94 ? 10.308 3.638 6.543 1.00 90.88 94 GLN A CA 1
ATOM 750 C C . GLN A 1 94 ? 9.207 2.599 6.343 1.00 90.88 94 GLN A C 1
ATOM 752 O O . GLN A 1 94 ? 8.318 2.774 5.513 1.00 90.88 94 GLN A O 1
ATOM 757 N N . TYR A 1 95 ? 9.228 1.503 7.098 1.00 92.69 95 TYR A N 1
ATOM 758 C CA . TYR A 1 95 ? 8.125 0.544 7.047 1.00 92.69 95 TYR A CA 1
ATOM 759 C C . TYR A 1 95 ? 6.879 1.099 7.757 1.00 92.69 95 TYR A C 1
ATOM 761 O O . TYR A 1 95 ? 6.970 1.982 8.604 1.00 92.69 95 TYR A O 1
ATOM 769 N N . CYS A 1 96 ? 5.703 0.557 7.439 1.00 96.00 96 CYS A N 1
ATOM 770 C CA . CYS A 1 96 ? 4.445 0.923 8.087 1.00 96.00 96 CYS A CA 1
ATOM 771 C C . CYS A 1 96 ? 3.546 -0.303 8.286 1.00 96.00 96 CYS A C 1
ATOM 773 O O . CYS A 1 96 ? 3.439 -1.158 7.404 1.00 96.00 96 CYS A O 1
ATOM 7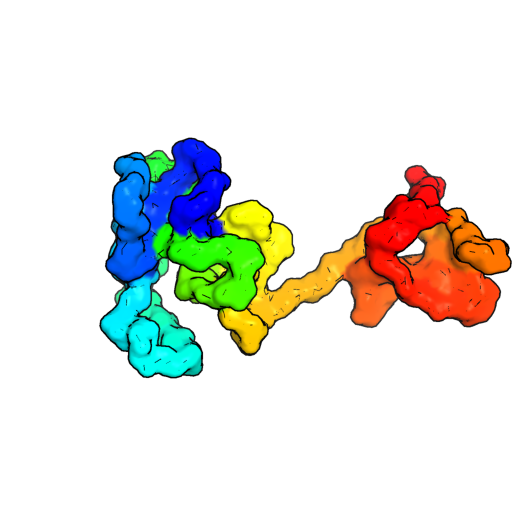75 N N . HIS A 1 97 ? 2.821 -0.364 9.408 1.00 97.12 97 HIS A N 1
ATOM 776 C CA . HIS A 1 97 ? 1.920 -1.478 9.741 1.00 97.12 97 HIS A CA 1
ATOM 777 C C . HIS A 1 97 ? 0.784 -1.686 8.745 1.00 97.12 97 HIS A C 1
ATOM 779 O O . HIS A 1 97 ? 0.277 -2.800 8.622 1.00 97.12 97 HIS A O 1
ATOM 785 N N . ARG A 1 98 ? 0.404 -0.645 7.991 1.00 97.88 98 ARG A N 1
ATOM 786 C CA . ARG A 1 98 ? -0.611 -0.757 6.933 1.00 97.88 98 ARG A CA 1
ATOM 787 C C . ARG A 1 98 ? -0.246 -1.827 5.897 1.00 97.88 98 ARG A C 1
ATOM 789 O O . ARG A 1 98 ? -1.131 -2.479 5.354 1.00 97.88 98 ARG A O 1
ATOM 796 N N . ALA A 1 99 ? 1.049 -2.086 5.700 1.00 97.50 99 ALA A N 1
ATOM 797 C CA . ALA A 1 99 ? 1.529 -3.154 4.832 1.00 97.50 99 ALA A CA 1
ATOM 798 C C . ALA A 1 99 ? 1.161 -4.554 5.353 1.00 97.50 99 ALA A C 1
ATOM 800 O O . ALA A 1 99 ? 0.806 -5.432 4.574 1.00 97.50 99 ALA A O 1
ATOM 801 N N . TYR A 1 100 ? 1.171 -4.767 6.671 1.00 98.19 100 TYR A N 1
ATOM 802 C CA . TYR A 1 100 ? 0.728 -6.033 7.259 1.00 98.19 100 TYR A CA 1
ATOM 803 C C . TYR A 1 100 ? -0.788 -6.232 7.137 1.00 98.19 100 TYR A C 1
ATOM 805 O O . TYR A 1 100 ? -1.236 -7.367 7.011 1.00 98.19 100 TYR A O 1
ATOM 813 N N . ILE A 1 101 ? -1.584 -5.155 7.102 1.00 98.69 101 ILE A N 1
ATOM 814 C CA . ILE A 1 101 ? -3.020 -5.259 6.782 1.00 98.69 101 ILE A CA 1
ATOM 815 C C . ILE A 1 101 ? -3.198 -5.784 5.352 1.00 98.69 101 ILE A C 1
ATOM 817 O O . ILE A 1 101 ? -4.030 -6.659 5.121 1.00 98.69 101 ILE A O 1
ATOM 821 N N . SER A 1 102 ? -2.384 -5.296 4.408 1.00 98.62 102 SER A N 1
ATOM 822 C CA . SER A 1 102 ? -2.364 -5.801 3.031 1.00 98.62 102 SER A CA 1
ATOM 823 C C . SER A 1 102 ? -2.020 -7.293 2.969 1.00 98.62 102 SER A C 1
ATOM 825 O O . SER A 1 102 ? -2.742 -8.057 2.328 1.00 98.62 102 SER A O 1
ATOM 827 N N . VAL A 1 103 ? -0.985 -7.730 3.700 1.00 98.44 103 VAL A N 1
ATOM 828 C CA . VAL A 1 103 ? -0.646 -9.159 3.861 1.00 98.44 103 VAL A CA 1
ATOM 829 C C . VAL A 1 103 ? -1.842 -9.953 4.368 1.00 98.44 103 VAL A C 1
ATOM 831 O O . VAL A 1 103 ? -2.275 -10.902 3.720 1.00 98.44 103 VAL A O 1
ATOM 834 N N . TRP A 1 104 ? -2.407 -9.542 5.498 1.00 98.62 104 TRP A N 1
ATOM 835 C CA . TRP A 1 104 ? -3.476 -10.275 6.160 1.00 98.62 104 TRP A CA 1
ATOM 836 C C . TRP A 1 104 ? -4.732 -10.397 5.288 1.00 98.62 104 TRP A C 1
ATOM 838 O O . TRP A 1 104 ? -5.275 -11.491 5.140 1.00 98.62 104 TRP A O 1
ATOM 848 N N . LEU A 1 105 ? -5.169 -9.315 4.636 1.00 98.62 105 LEU A N 1
ATOM 849 C CA . LEU A 1 105 ? -6.330 -9.358 3.739 1.00 98.62 105 LEU A CA 1
ATOM 850 C C . LEU A 1 105 ? -6.064 -10.199 2.480 1.00 98.62 105 LEU A C 1
ATOM 852 O O . LEU A 1 105 ? -6.959 -10.929 2.040 1.00 98.62 105 LEU A O 1
ATOM 856 N N . LYS A 1 106 ? -4.840 -10.173 1.934 1.00 98.12 106 LYS A N 1
ATOM 857 C CA . LYS A 1 106 ? -4.455 -11.035 0.806 1.00 98.12 106 LYS A CA 1
ATOM 858 C C . LYS A 1 106 ? -4.437 -12.508 1.204 1.00 98.12 106 LYS A C 1
ATOM 860 O O . LYS A 1 106 ? -4.882 -13.351 0.431 1.00 98.12 106 LYS A O 1
ATOM 865 N N . GLU A 1 107 ? -3.959 -12.851 2.394 1.00 97.88 107 GLU A N 1
ATOM 866 C CA . GLU A 1 107 ? -3.912 -14.246 2.841 1.00 97.88 107 GLU A CA 1
ATOM 867 C C . GLU A 1 107 ? -5.292 -14.796 3.196 1.00 97.88 107 GLU A C 1
ATOM 869 O O . GLU A 1 107 ? -5.641 -15.894 2.764 1.00 97.88 107 GLU A O 1
ATOM 874 N N . LYS A 1 108 ? -6.092 -14.031 3.946 1.00 97.94 108 LYS A N 1
ATOM 875 C CA . LYS A 1 108 ? -7.388 -14.504 4.448 1.00 97.94 108 LYS A CA 1
ATOM 876 C C . LYS A 1 108 ? -8.497 -14.439 3.404 1.00 97.94 108 LYS A C 1
ATOM 878 O O . LYS A 1 108 ? -9.380 -15.288 3.422 1.00 97.94 108 LYS A O 1
ATOM 883 N N . LEU A 1 109 ? -8.478 -13.432 2.527 1.00 97.81 109 LEU A N 1
ATOM 884 C CA . LEU A 1 109 ? -9.576 -13.148 1.592 1.00 97.81 109 LEU A CA 1
ATOM 885 C C . LEU A 1 109 ? -9.134 -13.020 0.130 1.00 97.81 109 LEU A C 1
ATOM 887 O O . LEU A 1 109 ? -9.970 -12.756 -0.727 1.00 97.81 109 LEU A O 1
ATOM 891 N N . ARG A 1 110 ? -7.838 -13.186 -0.177 1.00 97.81 110 ARG A N 1
ATOM 892 C CA . ARG A 1 110 ? -7.270 -13.012 -1.531 1.00 97.81 110 ARG A CA 1
ATOM 893 C C . ARG A 1 110 ? -7.430 -11.605 -2.119 1.00 97.81 110 ARG A C 1
ATOM 895 O O . ARG A 1 110 ? -7.139 -11.413 -3.298 1.00 97.81 110 ARG A O 1
ATOM 902 N N . LEU A 1 111 ? -7.787 -10.620 -1.294 1.00 97.69 111 LEU A N 1
ATOM 903 C CA . LEU A 1 111 ? -7.946 -9.226 -1.704 1.00 97.69 111 LEU A CA 1
ATOM 904 C C . LEU A 1 111 ? -6.598 -8.569 -1.989 1.00 97.69 111 LEU A C 1
ATOM 906 O O . LEU A 1 111 ? -5.631 -8.747 -1.250 1.00 97.69 111 LEU A O 1
ATOM 910 N N . GLU A 1 112 ? -6.551 -7.778 -3.053 1.00 97.62 112 GLU A N 1
ATOM 911 C CA . GLU A 1 112 ? -5.372 -7.001 -3.418 1.00 97.62 112 GLU A CA 1
ATOM 912 C C . GLU A 1 112 ? -5.462 -5.616 -2.806 1.00 97.62 112 GLU A C 1
ATOM 914 O O . GLU A 1 112 ? -6.334 -4.823 -3.154 1.00 97.62 112 GLU A O 1
ATOM 919 N N . VAL A 1 113 ? -4.561 -5.353 -1.862 1.00 98.31 113 VAL A N 1
ATOM 920 C CA . VAL A 1 113 ? -4.472 -4.073 -1.164 1.00 98.31 113 VAL A CA 1
ATOM 921 C C . VAL A 1 113 ? -3.119 -3.456 -1.476 1.00 98.31 113 VAL A C 1
ATOM 923 O O . VAL A 1 113 ? -2.126 -3.748 -0.812 1.00 98.31 113 VAL A O 1
ATOM 926 N N . VAL A 1 114 ? -3.064 -2.675 -2.544 1.00 97.50 114 VAL A N 1
ATOM 927 C CA . VAL A 1 114 ? -1.845 -2.009 -3.022 1.00 97.50 114 VAL A CA 1
ATOM 928 C C . VAL A 1 114 ? -1.667 -0.645 -2.353 1.00 97.50 114 VAL A C 1
ATOM 930 O O . VAL A 1 114 ? -2.638 -0.036 -1.896 1.00 97.50 114 VAL A O 1
ATOM 933 N N . GLU A 1 115 ? -0.430 -0.155 -2.311 1.00 97.31 115 GLU A N 1
ATOM 934 C CA . GLU A 1 115 ? -0.158 1.227 -1.913 1.00 97.31 115 GLU A CA 1
ATOM 935 C C . GLU A 1 115 ? -0.530 2.155 -3.072 1.00 97.31 115 GLU A C 1
ATOM 937 O O . GLU A 1 115 ? -0.051 1.987 -4.192 1.00 97.31 115 GLU A O 1
ATOM 942 N N . HIS A 1 116 ? -1.404 3.126 -2.807 1.00 97.00 116 HIS A N 1
ATOM 943 C CA . HIS A 1 116 ? -1.893 4.045 -3.833 1.00 97.00 116 HIS A CA 1
ATOM 944 C C . HIS A 1 116 ? -0.742 4.836 -4.475 1.00 97.00 116 HIS A C 1
ATOM 946 O O . HIS A 1 116 ? -0.000 5.532 -3.774 1.00 97.00 116 HIS A O 1
ATOM 952 N N . GLY A 1 117 ? -0.648 4.796 -5.805 1.00 93.69 117 GLY A N 1
ATOM 953 C CA . GLY A 1 117 ? 0.428 5.402 -6.595 1.00 93.69 117 GLY A CA 1
ATOM 954 C C . GLY A 1 117 ? 1.694 4.547 -6.709 1.00 93.69 117 GLY A C 1
ATOM 955 O O . GLY A 1 117 ? 2.664 4.996 -7.314 1.00 93.69 117 GLY A O 1
ATOM 956 N N . LEU A 1 118 ? 1.701 3.347 -6.121 1.00 93.50 118 LEU A N 1
ATOM 957 C CA . LEU A 1 118 ? 2.766 2.345 -6.206 1.00 93.50 118 LEU A CA 1
ATOM 958 C C . LEU A 1 118 ? 2.176 0.962 -6.529 1.00 93.50 118 LEU A C 1
ATOM 960 O O . LEU A 1 118 ? 2.634 -0.063 -6.029 1.00 93.50 118 LEU A O 1
ATOM 964 N N . GLU A 1 119 ? 1.137 0.917 -7.363 1.00 92.12 119 GLU A N 1
ATOM 965 C CA . GLU A 1 119 ? 0.408 -0.308 -7.706 1.00 92.12 119 GLU A CA 1
ATOM 966 C C . GLU A 1 119 ? 1.326 -1.376 -8.322 1.00 92.12 119 GLU A C 1
ATOM 968 O O . GLU A 1 119 ? 1.162 -2.567 -8.054 1.00 92.12 119 GLU A O 1
ATOM 973 N N . ALA A 1 120 ? 2.330 -0.943 -9.091 1.00 89.00 120 ALA A N 1
ATOM 974 C CA . ALA A 1 120 ? 3.318 -1.814 -9.721 1.00 89.00 120 ALA A CA 1
ATOM 975 C C . ALA A 1 120 ? 4.250 -2.518 -8.716 1.00 89.00 120 ALA A C 1
ATOM 977 O O . ALA A 1 120 ? 4.769 -3.584 -9.025 1.00 89.00 120 ALA A O 1
ATOM 978 N N . GLU A 1 121 ? 4.430 -1.973 -7.508 1.00 89.19 121 GLU A N 1
ATOM 979 C CA . GLU A 1 121 ? 5.267 -2.580 -6.460 1.00 89.19 121 GLU A CA 1
ATOM 980 C C . GLU A 1 121 ? 4.581 -3.791 -5.796 1.00 89.19 121 GLU A C 1
ATOM 982 O O . GLU A 1 121 ? 5.218 -4.601 -5.121 1.00 89.19 121 GLU A O 1
ATOM 987 N N . GLY A 1 122 ? 3.266 -3.941 -5.993 1.00 92.44 122 GLY A N 1
ATOM 988 C CA . GLY A 1 122 ? 2.485 -5.082 -5.528 1.00 92.44 122 GLY A CA 1
ATOM 989 C C . GLY A 1 122 ? 1.821 -4.919 -4.157 1.00 92.44 122 GLY A C 1
ATOM 990 O O . GLY A 1 122 ? 1.790 -3.855 -3.539 1.00 92.44 122 GLY A O 1
ATOM 991 N N . CYS A 1 123 ? 1.234 -6.020 -3.679 1.00 95.62 123 CYS A N 1
ATOM 992 C CA . CYS A 1 123 ? 0.499 -6.103 -2.416 1.00 95.62 123 CYS A CA 1
ATOM 993 C C . CYS A 1 123 ? 0.922 -7.327 -1.592 1.00 95.62 123 CYS A C 1
ATOM 995 O O . CYS A 1 123 ? 1.778 -8.119 -1.992 1.00 95.62 123 CYS A O 1
ATOM 997 N N . GLY A 1 124 ? 0.322 -7.491 -0.415 1.00 96.19 124 GLY A N 1
ATOM 998 C CA . GLY A 1 124 ? 0.627 -8.587 0.487 1.00 96.19 124 GLY A CA 1
ATOM 999 C C . GLY A 1 124 ? 2.100 -8.583 0.885 1.00 96.19 124 GLY A C 1
ATOM 1000 O O . GLY A 1 124 ? 2.641 -7.543 1.256 1.00 96.19 124 GLY A O 1
ATOM 1001 N N . TRP A 1 125 ? 2.771 -9.729 0.763 1.00 96.19 125 TRP A N 1
ATOM 1002 C CA . TRP A 1 125 ? 4.201 -9.842 1.066 1.00 96.19 125 TRP A CA 1
ATOM 1003 C C . TRP A 1 125 ? 5.117 -9.058 0.112 1.00 96.19 125 TRP A C 1
ATOM 1005 O O . TRP A 1 125 ? 6.292 -8.890 0.423 1.00 96.19 125 TRP A O 1
ATOM 1015 N N . HIS A 1 126 ? 4.599 -8.523 -0.998 1.00 94.38 126 HIS A N 1
ATOM 1016 C CA . HIS A 1 126 ? 5.335 -7.632 -1.903 1.00 94.38 126 HIS A CA 1
ATOM 1017 C C . HIS A 1 126 ? 5.167 -6.143 -1.567 1.00 94.38 126 HIS A C 1
ATOM 1019 O O . HIS A 1 126 ? 5.865 -5.302 -2.118 1.00 94.38 126 HIS A O 1
ATOM 1025 N N . HIS A 1 127 ? 4.277 -5.799 -0.633 1.00 95.50 127 HIS A N 1
ATOM 1026 C CA . HIS A 1 127 ? 3.853 -4.420 -0.403 1.00 95.50 127 HIS A CA 1
ATOM 1027 C C . HIS A 1 127 ? 5.025 -3.459 -0.083 1.00 95.50 127 HIS A C 1
ATOM 1029 O O . HIS A 1 127 ? 5.804 -3.734 0.845 1.00 95.50 127 HIS A O 1
ATOM 1035 N N . PRO A 1 128 ? 5.104 -2.269 -0.726 1.00 93.88 128 PRO A N 1
ATOM 1036 C CA . PRO A 1 128 ? 6.253 -1.352 -0.678 1.00 93.88 128 PRO A CA 1
ATOM 1037 C C . PRO A 1 128 ? 6.504 -0.666 0.675 1.00 93.88 128 PRO A C 1
ATOM 1039 O O . PRO A 1 128 ? 7.474 0.076 0.837 1.00 93.88 128 PRO A O 1
ATOM 1042 N N . LYS A 1 129 ? 5.681 -0.964 1.684 1.00 95.44 129 LYS A N 1
ATOM 1043 C CA . LYS A 1 129 ? 5.825 -0.494 3.075 1.00 95.44 129 LYS A CA 1
ATOM 1044 C C . LYS A 1 129 ? 6.112 -1.600 4.099 1.00 95.44 129 LYS A C 1
ATOM 1046 O O . LYS A 1 129 ? 6.144 -1.311 5.290 1.00 95.44 129 LYS A O 1
ATOM 1051 N N . LEU A 1 130 ? 6.307 -2.853 3.677 1.00 94.38 130 LEU A N 1
ATOM 1052 C CA . LEU A 1 130 ? 6.816 -3.902 4.575 1.00 94.38 130 LEU A CA 1
ATOM 1053 C C . LEU A 1 130 ? 8.280 -3.638 4.949 1.00 94.38 130 LEU A C 1
ATOM 1055 O O . LEU A 1 130 ? 9.003 -3.087 4.115 1.00 94.38 130 LEU A O 1
ATOM 1059 N N . PRO A 1 131 ? 8.760 -4.074 6.125 1.00 91.25 131 PRO A N 1
ATOM 1060 C CA . PRO A 1 131 ? 10.194 -4.089 6.390 1.00 91.25 131 PRO A CA 1
ATOM 1061 C C . PRO A 1 131 ? 10.935 -4.897 5.324 1.00 91.25 131 PRO A C 1
ATOM 1063 O O . PRO A 1 131 ? 10.471 -5.964 4.917 1.00 91.25 131 PRO A O 1
ATOM 1066 N N . THR A 1 132 ? 12.094 -4.404 4.884 1.00 88.75 132 THR A N 1
ATOM 1067 C CA . THR A 1 132 ? 12.866 -4.994 3.775 1.00 88.75 132 THR A CA 1
ATOM 1068 C C . THR A 1 132 ? 13.155 -6.478 3.985 1.00 88.75 132 THR A C 1
ATOM 1070 O O . THR A 1 132 ? 13.065 -7.251 3.039 1.00 88.75 132 THR A O 1
ATOM 1073 N N . GLN A 1 133 ? 13.431 -6.891 5.225 1.00 87.56 133 GLN A N 1
ATOM 1074 C CA . GLN A 1 133 ? 13.713 -8.289 5.565 1.00 87.56 133 GLN A CA 1
ATOM 1075 C C . GLN A 1 133 ? 12.508 -9.235 5.420 1.00 87.56 133 GLN A C 1
ATOM 1077 O O . GLN A 1 133 ? 12.691 -10.446 5.344 1.00 87.56 133 GLN A O 1
ATOM 1082 N N . TYR A 1 134 ? 11.281 -8.706 5.380 1.00 89.25 134 TYR A N 1
ATOM 1083 C CA . TYR A 1 134 ? 10.056 -9.493 5.201 1.00 89.25 134 TYR A CA 1
ATOM 1084 C C . TYR A 1 134 ? 9.395 -9.286 3.838 1.00 89.25 134 TYR A C 1
ATOM 1086 O O . TYR A 1 134 ? 8.442 -9.997 3.521 1.00 89.25 134 TYR A O 1
ATOM 1094 N N . ARG A 1 135 ? 9.853 -8.309 3.045 1.00 90.94 135 ARG A N 1
ATOM 1095 C CA . ARG A 1 135 ? 9.295 -8.056 1.719 1.00 90.94 135 ARG A CA 1
ATOM 1096 C C . ARG A 1 135 ? 9.813 -9.102 0.739 1.00 90.94 135 ARG A C 1
ATOM 1098 O O . ARG A 1 135 ? 11.004 -9.142 0.436 1.00 90.94 135 ARG A O 1
ATOM 1105 N N . LEU A 1 136 ? 8.901 -9.889 0.181 1.00 87.25 136 LEU A N 1
ATOM 1106 C CA . LEU A 1 136 ? 9.177 -10.657 -1.023 1.00 87.25 136 LEU A CA 1
ATOM 1107 C C . LEU A 1 136 ? 9.340 -9.664 -2.174 1.00 87.25 136 LEU A C 1
ATOM 1109 O O . LEU A 1 136 ? 8.460 -8.847 -2.433 1.00 87.25 136 LEU A O 1
ATOM 1113 N N . ARG A 1 137 ? 10.472 -9.693 -2.872 1.00 67.81 137 ARG A N 1
ATOM 1114 C CA . ARG A 1 137 ? 10.601 -8.913 -4.108 1.00 67.81 137 ARG A CA 1
ATOM 1115 C C . ARG A 1 137 ? 9.727 -9.572 -5.165 1.00 67.81 137 ARG A C 1
ATOM 1117 O O . ARG A 1 137 ? 9.720 -10.799 -5.259 1.00 67.81 137 ARG A O 1
ATOM 1124 N N . GLN A 1 138 ? 8.952 -8.782 -5.909 1.00 61.94 138 GLN A N 1
ATOM 1125 C CA . GLN A 1 138 ? 8.333 -9.330 -7.111 1.00 61.94 138 GLN A CA 1
ATOM 1126 C C . GLN A 1 138 ? 9.464 -9.831 -8.016 1.00 61.94 138 GLN A C 1
ATOM 1128 O O . GLN A 1 138 ? 10.477 -9.132 -8.144 1.00 61.94 138 GLN A O 1
ATOM 1133 N N . PRO A 1 139 ? 9.348 -11.037 -8.595 1.00 61.53 139 PRO A N 1
ATOM 1134 C CA . PRO A 1 139 ? 10.265 -11.419 -9.651 1.00 61.53 139 PRO A CA 1
ATOM 1135 C C . PRO A 1 139 ? 10.170 -10.363 -10.766 1.00 61.53 139 PRO A C 1
ATOM 1137 O O . PRO A 1 139 ? 9.064 -9.881 -11.035 1.00 61.53 139 PRO A O 1
ATOM 1140 N N . PRO A 1 140 ? 11.301 -9.959 -11.371 1.00 67.44 140 PRO A N 1
ATOM 1141 C CA . PRO A 1 140 ? 11.296 -8.994 -12.463 1.00 67.44 140 PRO A CA 1
ATOM 1142 C C . PRO A 1 140 ? 10.275 -9.399 -13.532 1.00 67.44 140 PRO A C 1
ATOM 1144 O O . PRO A 1 140 ? 10.168 -10.578 -13.877 1.00 67.44 140 PRO A O 1
ATOM 1147 N N . GLN A 1 141 ? 9.497 -8.439 -14.039 1.00 75.00 141 GLN A N 1
ATOM 1148 C CA . GLN A 1 141 ? 8.618 -8.723 -15.170 1.00 75.00 141 GLN A CA 1
ATOM 1149 C C . GLN A 1 141 ? 9.474 -9.001 -16.411 1.00 75.00 141 GLN A C 1
ATOM 1151 O O . GLN A 1 141 ? 10.445 -8.274 -16.637 1.00 75.00 141 GLN A O 1
ATOM 1156 N N . PRO A 1 142 ? 9.126 -10.011 -17.229 1.00 83.75 142 PRO A N 1
ATOM 1157 C CA . PRO A 1 142 ? 9.813 -10.240 -18.489 1.00 83.75 142 PRO A CA 1
ATOM 1158 C C . PRO A 1 142 ? 9.777 -8.995 -19.382 1.00 83.75 142 PRO A C 1
ATOM 1160 O O . PRO A 1 142 ? 8.706 -8.473 -19.699 1.00 83.75 142 PRO A O 1
ATOM 1163 N N . LEU A 1 143 ? 10.952 -8.524 -19.794 1.00 89.44 143 LEU A N 1
ATOM 1164 C CA . LEU A 1 143 ? 11.109 -7.405 -20.707 1.00 89.44 143 LEU A CA 1
ATOM 1165 C C . LEU A 1 143 ? 10.506 -7.766 -22.067 1.00 89.44 143 LEU A C 1
ATOM 1167 O O . LEU A 1 143 ? 10.801 -8.815 -22.643 1.00 89.44 143 LEU A O 1
ATOM 1171 N N . GLN A 1 144 ? 9.691 -6.866 -22.614 1.00 91.62 144 GLN A N 1
ATOM 1172 C CA . GLN A 1 144 ? 9.081 -7.043 -23.930 1.00 91.62 144 GLN A CA 1
ATOM 1173 C C . GLN A 1 144 ? 10.107 -6.784 -25.040 1.00 91.62 144 GLN A C 1
ATOM 1175 O O . GLN A 1 144 ? 10.164 -5.707 -25.628 1.00 91.62 144 GLN A O 1
ATOM 1180 N N . VAL A 1 145 ? 10.937 -7.787 -25.329 1.00 92.25 145 VAL A N 1
ATOM 1181 C CA . VAL A 1 145 ? 12.007 -7.691 -26.337 1.00 92.25 145 VAL A CA 1
ATOM 1182 C C . VAL A 1 145 ? 11.510 -7.988 -27.754 1.00 92.25 145 VAL A C 1
ATOM 1184 O O . VAL A 1 145 ? 12.164 -7.599 -28.716 1.00 92.25 145 VAL A O 1
ATOM 1187 N N . ALA A 1 146 ? 10.341 -8.617 -27.917 1.00 93.62 146 ALA A N 1
ATOM 1188 C CA . ALA A 1 146 ? 9.819 -9.024 -29.226 1.00 93.62 146 ALA A CA 1
ATOM 1189 C C . ALA A 1 146 ? 9.829 -7.912 -30.306 1.00 93.62 146 ALA A C 1
ATOM 1191 O O . ALA A 1 146 ? 10.254 -8.208 -31.422 1.00 93.62 146 ALA A O 1
ATOM 1192 N N . PRO A 1 147 ? 9.462 -6.644 -30.017 1.00 95.88 147 PRO A N 1
ATOM 1193 C CA . PRO A 1 147 ? 9.528 -5.558 -31.004 1.00 95.88 147 PRO A CA 1
ATOM 1194 C C . PRO A 1 147 ? 10.951 -5.181 -31.433 1.00 95.88 147 PRO A C 1
ATOM 1196 O O . PRO A 1 147 ? 11.140 -4.571 -32.478 1.00 95.88 147 PRO A O 1
ATOM 1199 N N . TYR A 1 148 ? 11.948 -5.515 -30.617 1.00 96.00 148 TYR A N 1
ATOM 1200 C CA . TYR A 1 148 ? 13.347 -5.161 -30.818 1.00 96.00 148 TYR A CA 1
ATOM 1201 C C . TYR A 1 148 ? 14.180 -6.331 -31.335 1.00 96.00 148 TYR A C 1
ATOM 1203 O O . TYR A 1 148 ? 15.362 -6.140 -31.585 1.00 96.00 148 TYR A O 1
ATOM 1211 N N . LEU A 1 149 ? 13.624 -7.539 -31.477 1.00 95.88 149 LEU A N 1
ATOM 1212 C CA . LEU A 1 149 ? 14.388 -8.710 -31.908 1.00 95.88 149 LEU A CA 1
ATOM 1213 C C . LEU A 1 149 ? 15.044 -8.471 -33.268 1.00 95.88 149 LEU A C 1
ATOM 1215 O O . LEU A 1 149 ? 14.376 -8.310 -34.280 1.00 95.88 149 LEU A O 1
ATOM 1219 N N . GLY A 1 150 ? 16.373 -8.484 -33.286 1.00 94.88 150 GLY A N 1
ATOM 1220 C CA . GLY A 1 150 ? 17.170 -8.198 -34.468 1.00 94.88 150 GLY A CA 1
ATOM 1221 C C . GLY A 1 150 ? 17.440 -6.718 -34.733 1.00 94.88 150 GLY A C 1
ATOM 1222 O O . GLY A 1 150 ? 18.170 -6.429 -35.676 1.00 94.88 150 GLY A O 1
ATOM 1223 N N . ALA A 1 151 ? 16.929 -5.802 -33.907 1.00 96.19 151 ALA A N 1
ATOM 1224 C CA . ALA A 1 151 ? 17.297 -4.394 -33.951 1.00 96.19 151 ALA A CA 1
ATOM 1225 C C . ALA A 1 151 ? 18.792 -4.219 -33.674 1.00 96.19 151 ALA A C 1
ATOM 1227 O O . ALA A 1 151 ? 19.365 -4.891 -32.809 1.00 96.19 151 ALA A O 1
ATOM 1228 N N . GLU A 1 152 ? 19.402 -3.275 -34.384 1.00 96.50 152 GLU A N 1
ATOM 1229 C CA . GLU A 1 152 ? 20.829 -2.988 -34.307 1.00 96.50 152 GLU A CA 1
ATOM 1230 C C . GLU A 1 152 ? 21.076 -1.550 -33.851 1.00 96.50 152 GLU A C 1
ATOM 1232 O O . GLU A 1 152 ? 20.366 -0.624 -34.249 1.00 96.50 152 GLU A O 1
ATOM 1237 N N . ALA A 1 153 ? 22.091 -1.360 -33.011 1.00 95.50 153 ALA A N 1
ATOM 1238 C CA . ALA A 1 153 ? 22.533 -0.040 -32.582 1.00 95.50 153 ALA A CA 1
ATOM 1239 C C . ALA A 1 153 ? 24.053 -0.019 -32.348 1.00 95.50 153 ALA A C 1
ATOM 1241 O O . ALA A 1 153 ? 24.587 -0.935 -31.712 1.00 95.50 153 ALA A O 1
ATOM 1242 N N . PRO A 1 154 ? 24.769 1.018 -32.818 1.00 95.12 154 PRO A N 1
ATOM 1243 C CA . PRO A 1 154 ? 26.182 1.178 -32.515 1.00 95.12 154 PRO A CA 1
ATOM 1244 C C . PRO A 1 154 ? 26.394 1.607 -31.054 1.00 95.12 154 PRO A C 1
ATOM 1246 O O . PRO A 1 154 ? 25.600 2.356 -30.479 1.00 95.12 154 PRO A O 1
ATOM 1249 N N . ASP A 1 155 ? 27.490 1.163 -30.442 1.00 90.69 155 ASP A N 1
ATOM 1250 C CA . ASP A 1 155 ? 27.992 1.751 -29.201 1.00 90.69 155 ASP A CA 1
ATOM 1251 C C . ASP A 1 155 ? 28.872 2.990 -29.461 1.00 90.69 155 ASP A C 1
ATOM 1253 O O . ASP A 1 155 ? 29.081 3.414 -30.596 1.00 90.69 155 ASP A O 1
ATOM 1257 N N . GLN A 1 156 ? 29.401 3.593 -28.391 1.00 87.62 156 GLN A N 1
ATOM 1258 C CA . GLN A 1 156 ? 30.267 4.779 -28.483 1.00 87.62 156 GLN A CA 1
ATOM 1259 C C . GLN A 1 156 ? 31.584 4.524 -29.235 1.00 87.62 156 GLN A C 1
ATOM 1261 O O . GLN A 1 156 ? 32.232 5.474 -29.660 1.00 87.62 156 GLN A O 1
ATOM 1266 N N . GLN A 1 157 ? 31.986 3.262 -29.384 1.00 88.31 157 GLN A N 1
ATOM 1267 C CA . GLN A 1 157 ? 33.196 2.837 -30.088 1.00 88.31 157 GLN A CA 1
ATOM 1268 C C . GLN A 1 157 ? 32.881 2.410 -31.533 1.00 88.31 157 GLN A C 1
ATOM 1270 O O . GLN A 1 157 ? 33.774 1.959 -32.244 1.00 88.31 157 GLN A O 1
ATOM 1275 N N . GLY A 1 158 ? 31.624 2.545 -31.973 1.00 89.06 158 GLY A N 1
ATOM 1276 C CA . GLY A 1 158 ? 31.168 2.182 -33.313 1.00 89.06 158 GLY A CA 1
ATOM 1277 C C . GLY A 1 158 ? 30.874 0.693 -33.503 1.00 89.06 158 GLY A C 1
ATOM 1278 O O . GLY A 1 158 ? 30.564 0.284 -34.620 1.00 89.06 158 GLY A O 1
ATOM 1279 N N . ARG A 1 159 ? 30.937 -0.131 -32.448 1.00 92.94 159 ARG A N 1
ATOM 1280 C CA . ARG A 1 159 ? 30.591 -1.555 -32.552 1.00 92.94 159 ARG A CA 1
ATOM 1281 C C . ARG A 1 159 ? 29.082 -1.718 -32.628 1.00 92.94 159 ARG A C 1
ATOM 1283 O O . ARG A 1 159 ? 28.367 -1.161 -31.796 1.00 92.94 159 ARG A O 1
ATOM 1290 N N . VAL A 1 160 ? 28.602 -2.492 -33.597 1.00 95.38 160 VAL A N 1
ATOM 1291 C CA . VAL A 1 160 ? 27.169 -2.733 -33.794 1.00 95.38 160 VAL A CA 1
ATOM 1292 C C . VAL A 1 160 ? 26.714 -3.875 -32.898 1.00 95.38 160 VAL A C 1
ATOM 1294 O O . VAL A 1 160 ? 27.186 -5.002 -33.011 1.00 95.38 160 VAL A O 1
ATOM 1297 N N . TRP A 1 161 ? 25.778 -3.567 -32.008 1.00 97.44 161 TRP A N 1
ATOM 1298 C CA . TRP A 1 161 ? 25.122 -4.538 -31.148 1.00 97.44 161 TRP A CA 1
ATOM 1299 C C . TRP A 1 161 ? 23.769 -4.896 -31.739 1.00 97.44 161 TRP A C 1
ATOM 1301 O O . TRP A 1 161 ? 23.056 -4.006 -32.192 1.00 97.44 161 TRP A O 1
ATOM 1311 N N . LYS A 1 162 ? 23.404 -6.174 -31.685 1.00 97.38 162 LYS A N 1
ATOM 1312 C CA . LYS A 1 162 ? 22.115 -6.702 -32.124 1.00 97.38 162 LYS A CA 1
ATOM 1313 C C . LYS A 1 162 ? 21.347 -7.272 -30.945 1.00 97.38 162 LYS A C 1
ATOM 1315 O O . LYS A 1 162 ? 21.916 -7.999 -30.137 1.00 97.38 162 LYS A O 1
ATOM 1320 N N . VAL A 1 163 ? 20.058 -6.979 -30.853 1.00 97.00 163 VAL A N 1
ATOM 1321 C CA . VAL A 1 163 ? 19.173 -7.573 -29.843 1.00 97.00 163 VAL A CA 1
ATOM 1322 C C . VAL A 1 163 ? 18.839 -9.006 -30.240 1.00 97.00 163 VAL A C 1
ATOM 1324 O O . VAL A 1 163 ? 18.299 -9.240 -31.321 1.00 97.00 163 VAL A O 1
ATOM 1327 N N . ILE A 1 164 ? 19.148 -9.966 -29.368 1.00 96.62 164 ILE A N 1
ATOM 1328 C CA . ILE A 1 164 ? 18.977 -11.400 -29.651 1.00 96.62 164 ILE A CA 1
ATOM 1329 C C . ILE A 1 164 ? 17.929 -12.083 -28.769 1.00 96.62 164 ILE A C 1
ATOM 1331 O O . ILE A 1 164 ? 17.515 -13.197 -29.075 1.00 96.62 164 ILE A O 1
ATOM 1335 N N . GLY A 1 165 ? 17.453 -11.425 -27.709 1.00 95.25 165 GLY A N 1
ATOM 1336 C CA . GLY A 1 165 ? 16.387 -11.966 -26.870 1.00 95.25 165 GLY A CA 1
ATOM 1337 C C . GLY A 1 165 ? 16.324 -11.350 -25.483 1.00 95.25 165 GLY A C 1
ATOM 1338 O O . GLY A 1 165 ? 16.927 -10.315 -25.214 1.00 95.25 165 GLY A O 1
ATOM 1339 N N . VAL A 1 166 ? 15.577 -12.006 -24.603 1.00 95.19 166 VAL A N 1
ATOM 1340 C CA . VAL A 1 166 ? 15.555 -11.732 -23.161 1.00 95.19 166 VAL A CA 1
ATOM 1341 C C . VAL A 1 166 ? 16.658 -12.555 -22.495 1.00 95.19 166 VAL A C 1
ATOM 1343 O O . VAL A 1 166 ? 16.907 -13.687 -22.911 1.00 95.19 166 VAL A O 1
ATOM 1346 N N . ASN A 1 167 ? 17.310 -12.020 -21.462 1.00 92.19 167 ASN A N 1
ATOM 1347 C CA . ASN A 1 167 ? 18.213 -12.821 -20.640 1.00 92.19 167 ASN A CA 1
ATOM 1348 C C . ASN A 1 167 ? 17.389 -13.809 -19.776 1.00 92.19 167 ASN A C 1
ATOM 1350 O O . ASN A 1 167 ? 16.574 -13.367 -18.967 1.00 92.19 167 ASN A O 1
ATOM 1354 N N . PRO A 1 168 ? 17.587 -15.136 -19.902 1.00 85.94 168 PRO A N 1
ATOM 1355 C CA . PRO A 1 168 ? 16.815 -16.126 -19.148 1.00 85.94 168 PRO A CA 1
ATOM 1356 C C . PRO A 1 168 ? 17.076 -16.100 -17.631 1.00 85.94 168 PRO A C 1
ATOM 1358 O O . PRO A 1 168 ? 16.204 -16.500 -16.864 1.00 85.94 168 PRO A O 1
ATOM 1361 N N . GLU A 1 169 ? 18.243 -15.623 -17.190 1.00 85.00 169 GLU A N 1
ATOM 1362 C CA . GLU A 1 169 ? 18.597 -15.476 -15.769 1.00 85.00 169 GLU A CA 1
ATOM 1363 C C . GLU A 1 169 ? 18.123 -14.133 -15.187 1.00 85.00 169 GLU A C 1
ATOM 1365 O O . GLU A 1 169 ? 17.877 -14.014 -13.986 1.00 85.00 169 GLU A O 1
ATOM 1370 N N . HIS A 1 170 ? 17.950 -13.128 -16.049 1.00 85.88 170 HIS A N 1
ATOM 1371 C CA . HIS A 1 170 ? 17.521 -11.775 -15.698 1.00 85.88 170 HIS A CA 1
ATOM 1372 C C . HIS A 1 170 ? 16.435 -11.307 -16.665 1.00 85.88 170 HIS A C 1
ATOM 1374 O O . HIS A 1 170 ? 16.701 -10.571 -17.616 1.00 85.88 170 HIS A O 1
ATOM 1380 N N . VAL A 1 171 ? 15.203 -11.771 -16.438 1.00 87.50 171 VAL A N 1
ATOM 1381 C CA . VAL A 1 171 ? 14.105 -11.624 -17.407 1.00 87.50 171 VAL A CA 1
ATOM 1382 C C . VAL A 1 171 ? 13.714 -10.171 -17.702 1.00 87.50 171 VAL A C 1
ATOM 1384 O O . VAL A 1 171 ? 13.090 -9.917 -18.722 1.00 87.50 171 VAL A O 1
ATOM 1387 N N . ASP A 1 172 ? 14.109 -9.208 -16.871 1.00 86.94 172 ASP A N 1
ATOM 1388 C CA . ASP A 1 172 ? 13.957 -7.759 -17.075 1.00 86.94 172 ASP A CA 1
ATOM 1389 C C . ASP A 1 172 ? 15.031 -7.127 -17.981 1.00 86.94 172 ASP A C 1
ATOM 1391 O O . ASP A 1 172 ? 15.024 -5.912 -18.208 1.00 86.94 172 ASP A O 1
ATOM 1395 N N . GLN A 1 173 ? 15.965 -7.922 -18.505 1.00 93.69 173 GLN A N 1
ATOM 1396 C CA . GLN A 1 173 ? 17.082 -7.452 -19.320 1.00 93.69 173 GLN A CA 1
ATOM 1397 C C . GLN A 1 173 ? 17.050 -8.057 -20.724 1.00 93.69 173 GLN A C 1
ATOM 1399 O O . GLN A 1 173 ? 16.728 -9.230 -20.922 1.00 93.69 173 GLN A O 1
ATOM 1404 N N . ALA A 1 174 ? 17.428 -7.252 -21.717 1.00 95.19 174 ALA A N 1
ATOM 1405 C CA . ALA A 1 174 ? 17.630 -7.725 -23.079 1.00 95.19 174 ALA A CA 1
ATOM 1406 C C . ALA A 1 174 ? 19.057 -8.246 -23.233 1.00 95.19 174 ALA A C 1
ATOM 1408 O O . ALA A 1 174 ? 20.011 -7.616 -22.771 1.00 95.19 174 ALA A O 1
ATOM 1409 N N . LEU A 1 175 ? 19.204 -9.363 -23.931 1.00 97.06 175 LEU A N 1
ATOM 1410 C CA . LEU A 1 175 ? 20.484 -9.889 -24.362 1.00 97.06 175 LEU A CA 1
ATOM 1411 C C . LEU A 1 175 ? 20.837 -9.268 -25.718 1.00 97.06 175 LEU A C 1
ATOM 1413 O O . LEU A 1 175 ? 20.063 -9.356 -26.678 1.00 97.06 175 LEU A O 1
ATOM 1417 N N . VAL A 1 176 ? 22.003 -8.629 -25.789 1.00 96.75 176 VAL A N 1
ATOM 1418 C CA . VAL A 1 176 ? 22.554 -8.064 -27.025 1.00 96.75 176 VAL A CA 1
ATOM 1419 C C . VAL A 1 176 ? 23.888 -8.712 -27.363 1.00 96.75 176 VAL A C 1
ATOM 1421 O O . VAL A 1 176 ? 24.666 -9.042 -26.467 1.00 96.75 176 VAL A O 1
ATOM 1424 N N . GLN A 1 177 ? 24.160 -8.856 -28.656 1.00 97.44 177 GLN A N 1
ATOM 1425 C CA . GLN A 1 177 ? 25.345 -9.522 -29.184 1.00 97.44 177 GLN A CA 1
ATOM 1426 C C . GLN A 1 177 ? 26.102 -8.631 -30.174 1.00 97.44 177 GLN A C 1
ATOM 1428 O O . GLN A 1 177 ? 25.486 -7.939 -30.983 1.00 97.44 177 GLN A O 1
ATOM 1433 N N . CYS A 1 178 ? 27.431 -8.671 -30.125 1.00 96.12 178 CYS A N 1
ATOM 1434 C CA . CYS A 1 178 ? 28.332 -8.064 -31.102 1.00 96.12 178 CYS A CA 1
ATOM 1435 C C . CYS A 1 178 ? 29.480 -9.046 -31.383 1.00 96.12 178 CYS A C 1
ATOM 1437 O O . CYS A 1 178 ? 30.379 -9.198 -30.561 1.00 96.12 178 CYS A O 1
ATOM 1439 N N . GLY A 1 179 ? 29.464 -9.719 -32.537 1.00 91.38 179 GLY A N 1
ATOM 1440 C CA . GLY A 1 179 ? 30.395 -10.824 -32.797 1.00 91.38 179 GLY A CA 1
ATOM 1441 C C . GLY A 1 179 ? 30.187 -11.957 -31.787 1.00 91.38 179 GLY A C 1
ATOM 1442 O O . GLY A 1 179 ? 29.056 -12.409 -31.606 1.00 91.38 179 GLY A O 1
ATOM 1443 N N . ASP A 1 180 ? 31.254 -12.367 -31.104 1.00 92.44 180 ASP A N 1
ATOM 1444 C CA . ASP A 1 180 ? 31.200 -13.384 -30.043 1.00 92.44 180 ASP A CA 1
ATOM 1445 C C . ASP A 1 180 ? 30.841 -12.802 -28.661 1.00 92.44 180 ASP A C 1
ATOM 1447 O O . ASP A 1 180 ? 30.531 -13.549 -27.733 1.00 92.44 180 ASP A O 1
ATOM 1451 N N . ASP A 1 181 ? 30.828 -11.470 -28.515 1.00 94.94 181 ASP A N 1
ATOM 1452 C CA . ASP A 1 181 ? 30.511 -10.811 -27.248 1.00 94.94 181 ASP A CA 1
ATOM 1453 C C . ASP A 1 181 ? 28.997 -10.761 -27.019 1.00 94.94 181 ASP A C 1
ATOM 1455 O O . ASP A 1 181 ? 28.240 -10.271 -27.862 1.00 94.94 181 ASP A O 1
ATOM 1459 N N . GLN A 1 182 ? 28.556 -11.171 -25.828 1.00 95.69 182 GLN A N 1
ATOM 1460 C CA . GLN A 1 182 ? 27.183 -10.997 -25.354 1.00 95.69 182 GLN A CA 1
ATOM 1461 C C . GLN A 1 182 ? 27.151 -10.199 -24.054 1.00 95.69 182 GLN A C 1
ATOM 1463 O O . GLN A 1 182 ? 28.024 -10.328 -23.197 1.00 95.69 182 GLN A O 1
ATOM 1468 N N . ARG A 1 183 ? 26.115 -9.377 -23.882 1.00 94.62 183 ARG A N 1
ATOM 1469 C CA . ARG A 1 183 ? 25.856 -8.686 -22.615 1.00 94.62 183 ARG A CA 1
ATOM 1470 C C . ARG A 1 183 ? 24.375 -8.442 -22.405 1.00 94.62 183 ARG A C 1
ATOM 1472 O O . ARG A 1 183 ? 23.596 -8.401 -23.355 1.00 94.62 183 ARG A O 1
ATOM 1479 N N . SER A 1 184 ? 24.026 -8.192 -21.152 1.00 95.81 184 SER A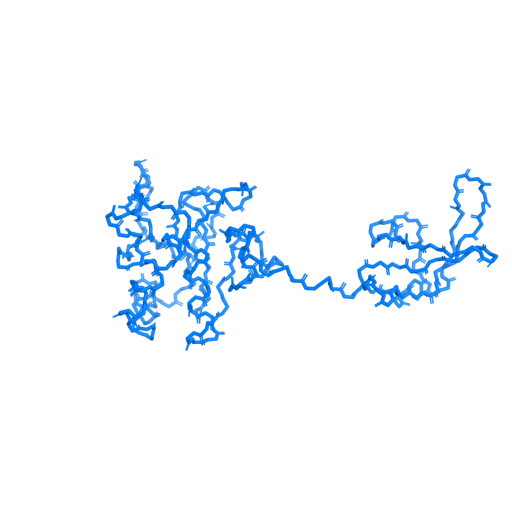 N 1
ATOM 1480 C CA . SER A 1 184 ? 22.676 -7.791 -20.775 1.00 95.81 184 SER A CA 1
ATOM 1481 C C . SER A 1 184 ? 22.563 -6.274 -20.673 1.00 95.81 184 SER A C 1
ATOM 1483 O O . SER A 1 184 ? 23.487 -5.601 -20.208 1.00 95.81 184 SER A O 1
ATOM 1485 N N . ILE A 1 185 ? 21.437 -5.732 -21.122 1.00 94.44 185 ILE A N 1
ATOM 1486 C CA . ILE A 1 185 ? 21.096 -4.312 -21.014 1.00 94.44 185 ILE A CA 1
ATOM 1487 C C . ILE A 1 185 ? 19.698 -4.155 -20.411 1.00 94.44 185 ILE A C 1
ATOM 1489 O O . ILE A 1 185 ? 18.822 -4.990 -20.628 1.00 94.44 185 ILE A O 1
ATOM 1493 N N . SER A 1 186 ? 19.476 -3.081 -19.655 1.00 92.38 186 SER A N 1
ATOM 1494 C CA . SER A 1 186 ? 18.154 -2.784 -19.092 1.00 92.38 186 SER A CA 1
ATOM 1495 C C . SER A 1 186 ? 17.159 -2.351 -20.174 1.00 92.38 186 SER A C 1
ATOM 1497 O O . SER A 1 186 ? 17.560 -1.854 -21.230 1.00 92.38 186 SER A O 1
ATOM 1499 N N . GLY A 1 187 ? 15.857 -2.453 -19.882 1.00 89.94 187 GLY A N 1
ATOM 1500 C CA . GLY A 1 187 ? 14.794 -1.944 -20.762 1.00 89.94 187 GLY A CA 1
ATOM 1501 C C . GLY A 1 187 ? 14.974 -0.470 -21.150 1.00 89.94 187 GLY A C 1
ATOM 1502 O O . GLY A 1 187 ? 14.855 -0.124 -22.318 1.00 89.94 187 GLY A O 1
ATOM 1503 N N . ALA A 1 188 ? 15.409 0.382 -20.217 1.00 90.00 188 ALA A N 1
ATOM 1504 C CA . ALA A 1 188 ? 15.684 1.792 -20.507 1.00 90.00 188 ALA A CA 1
ATOM 1505 C C . ALA A 1 188 ? 16.828 1.990 -21.527 1.00 90.00 188 ALA A C 1
ATOM 1507 O O . ALA A 1 188 ? 16.795 2.903 -22.355 1.00 90.00 188 ALA A O 1
ATOM 1508 N N . VAL A 1 189 ? 17.861 1.139 -21.492 1.00 92.81 189 VAL A N 1
ATOM 1509 C CA . VAL A 1 189 ? 18.951 1.177 -22.483 1.00 92.81 189 VAL A CA 1
ATOM 1510 C C . VAL A 1 189 ? 18.478 0.626 -23.828 1.00 92.81 189 VAL A C 1
ATOM 1512 O O . VAL A 1 189 ? 18.853 1.176 -24.862 1.00 92.81 189 VAL A O 1
ATOM 1515 N N . LEU A 1 190 ? 17.647 -0.420 -23.820 1.00 95.00 190 LEU A N 1
ATOM 1516 C CA . LEU A 1 190 ? 17.021 -0.962 -25.024 1.00 95.00 190 LEU A CA 1
ATOM 1517 C C . LEU A 1 190 ? 16.197 0.117 -25.745 1.00 95.00 190 LEU A C 1
ATOM 1519 O O . LEU A 1 190 ? 16.491 0.432 -26.893 1.00 95.00 190 LEU A O 1
ATOM 1523 N N . GLU A 1 191 ? 15.248 0.743 -25.048 1.00 93.50 191 GLU A N 1
ATOM 1524 C CA . GLU A 1 191 ? 14.337 1.762 -25.594 1.00 93.50 191 GLU A CA 1
ATOM 1525 C C . GLU A 1 191 ? 15.062 3.023 -26.084 1.00 93.50 191 GLU A C 1
ATOM 1527 O O . GLU A 1 191 ? 14.668 3.634 -27.074 1.00 93.50 191 GLU A O 1
ATOM 1532 N N . SER A 1 192 ? 16.136 3.428 -25.399 1.00 94.56 192 SER A N 1
ATOM 1533 C CA . SER A 1 192 ? 16.881 4.641 -25.759 1.00 94.56 192 SER A CA 1
ATOM 1534 C C . SER A 1 192 ? 17.859 4.453 -26.919 1.00 94.56 192 SER A C 1
ATOM 1536 O O . SER A 1 192 ? 18.188 5.431 -27.591 1.00 94.56 192 SER A O 1
ATOM 1538 N N . ARG A 1 193 ? 18.364 3.233 -27.149 1.00 94.44 193 ARG A N 1
ATOM 1539 C CA . ARG A 1 193 ? 19.408 2.977 -28.159 1.00 94.44 193 ARG A CA 1
ATOM 1540 C C . ARG A 1 193 ? 18.919 2.226 -29.383 1.00 94.44 193 ARG A C 1
ATOM 1542 O O . ARG A 1 193 ? 19.460 2.444 -30.463 1.00 94.44 193 ARG A O 1
ATOM 1549 N N . PHE A 1 194 ? 17.937 1.349 -29.227 1.00 95.38 194 PHE A N 1
ATOM 1550 C CA . PHE A 1 194 ? 17.464 0.482 -30.295 1.00 95.38 194 PHE A CA 1
ATOM 1551 C C . PHE A 1 194 ? 16.108 0.963 -30.787 1.00 95.38 194 PHE A C 1
ATOM 1553 O O . PHE A 1 194 ? 15.266 1.404 -30.011 1.00 95.38 194 PHE A O 1
ATOM 1560 N N . LYS A 1 195 ? 15.887 0.872 -32.098 1.00 93.75 195 LYS A N 1
ATOM 1561 C CA . LYS A 1 195 ? 14.574 1.133 -32.688 1.00 93.75 195 LYS A CA 1
ATOM 1562 C C . LYS A 1 195 ? 13.827 -0.192 -32.843 1.00 93.75 195 LYS A C 1
ATOM 1564 O O . LYS A 1 195 ? 14.452 -1.149 -33.303 1.00 93.75 195 LYS A O 1
ATOM 1569 N N . PRO A 1 196 ? 12.531 -0.263 -32.498 1.00 93.38 196 PRO A N 1
ATOM 1570 C CA . PRO A 1 196 ? 11.709 -1.411 -32.850 1.00 93.38 196 PRO A CA 1
ATOM 1571 C C . PRO A 1 196 ? 11.787 -1.689 -34.356 1.00 93.38 196 PRO A C 1
ATOM 1573 O O . PRO A 1 196 ? 11.834 -0.757 -35.161 1.00 93.38 196 PRO A O 1
ATOM 1576 N N . VAL A 1 197 ? 11.836 -2.965 -34.720 1.00 90.00 197 VAL A N 1
ATOM 1577 C CA . VAL A 1 197 ? 11.920 -3.451 -36.109 1.00 90.00 197 VAL A CA 1
ATOM 1578 C C . VAL A 1 197 ? 10.586 -3.998 -36.629 1.00 90.00 197 VAL A C 1
ATOM 1580 O O . VAL A 1 197 ? 10.507 -4.369 -37.799 1.00 90.00 197 VAL A O 1
ATOM 1583 N N . ASN A 1 198 ? 9.549 -3.987 -35.783 1.00 67.31 198 ASN A N 1
ATOM 1584 C CA . ASN A 1 198 ? 8.163 -4.336 -36.110 1.00 67.31 198 ASN A CA 1
ATOM 1585 C C . ASN A 1 198 ? 7.260 -3.102 -36.110 1.00 67.31 198 ASN A C 1
ATOM 1587 O O . ASN A 1 198 ? 7.417 -2.272 -35.184 1.00 67.31 198 ASN A O 1
#

Foldseek 3Di:
DAEEEFALPDDDDPLAAEEEQEPDDDPPRDPRHHYDPLNYQDPCVVPDDPVRRLVSNVVSVVVDDLVVVVVVQCVSSVNTHYYYYDHDHLPDLAADSVQCVQQVCCVPPVHWYAHPPPVVQGHHLSHSRHNPVSRDGDQADQDPCVQQQQWWFADPVRFIKGFHAADPVRRQWTWIDGPPDIDTDGSVCCVVTTDGPD